Protein AF-A0A0B5I3Q2-F1 (afdb_monomer_lite)

Secondary structure (DSSP, 8-state):
---TT----S-----PPPEEEE-BTT-HHHHHHHHHHHHHTTTSTTS-TT--TT--SSB-B---HHHHHHHHHHHHHHHTS-EEEPPHHHHHHHHHTT-S--TTT-----EEEE-SSPPSSHHHHHHHHHHHHHH-TT--TTS-EEEEE-EEEEE-TTSGGGEEEEE-TTS-EEEEE-GGGGG-SEEE-TT-TTHHHHSS-SS--TT-SEEEEE-SSSSEEEES--TT----S--SS---TT-B-EEEES-TT--HHHH---HHHHHHHHHHHHHHHHHHHHHHHHHHHT-

pLDDT: mean 70.25, std 19.08, range [26.72, 95.06]

Sequence (291 aa):
MKAKYNDILETELIEKNPTIFLARYDYNLTRDALKLLRERYQGTAVIIPELDFKAKQGDIKGCNFFYKTALSNIIRELSNEDIIPMTQFISELFLSKGKLEDVNNTYEDSGFTNYPQRAINPKSWQHLRDQVKSYFLNIDLEVPFVVEGLMDVVKDDDYEYGLRLDFNKDGLTIVTQVPVLSKGDGKFSSKDPGLLKTGFPYELDKEGDRNLYTTRSGLRGLVRDRSSLSTGSGILPDSCGAGRMHFAKNFSGLNLEEIAKNDSLIASIRKNALERAAQSYETRKKLIETA

Foldseek 3Di:
DDDPPPDDDPDDPPQDPKDKDFQWLQDPLSLVLLVVCCVVQPQFLLDPPLDDNVDNTDGQFDAQPLVLQSSQVSSCVVVVFDKKFAALLNVLVCVVVVNDPDLLQAKHQRWKKFALAAFPFNVQNVQVVVQCVVQPVPDDSNAIKTKGMHWDWDQQPVGDRRIHTHRDLLLGIAMGGQRQCQVAKAADASPAPVCLVPSDHNHGDNPHPWIWHFAPGGITTTIGHDSDDDPHDRRRSPGDRSHITMMMTSPVSPPVVVSDPPPDRVVSSVVSSVVSVVVVVVVVVVVVVVD

Structure (mmCIF, N/CA/C/O backbone):
data_AF-A0A0B5I3Q2-F1
#
_entry.id   AF-A0A0B5I3Q2-F1
#
loop_
_atom_site.group_PDB
_atom_site.id
_atom_site.type_symbol
_atom_site.label_atom_id
_atom_site.label_alt_id
_atom_site.label_comp_id
_atom_site.label_asym_id
_atom_site.label_entity_id
_atom_site.label_seq_id
_atom_site.pdbx_PDB_ins_code
_atom_site.Cartn_x
_atom_site.Cartn_y
_atom_site.Cartn_z
_atom_site.occupancy
_atom_site.B_iso_or_equiv
_atom_site.auth_seq_id
_atom_site.auth_comp_id
_atom_site.auth_asym_id
_atom_site.auth_atom_id
_atom_site.pdbx_PDB_model_num
ATOM 1 N N . MET A 1 1 ? -38.836 17.307 12.221 1.00 33.28 1 MET A N 1
ATOM 2 C CA . MET A 1 1 ? -37.417 17.705 12.356 1.00 33.28 1 MET A CA 1
ATOM 3 C C . MET A 1 1 ? -36.730 17.403 11.035 1.00 33.28 1 MET A C 1
ATOM 5 O O . MET A 1 1 ? -36.578 16.239 10.704 1.00 33.28 1 MET A O 1
ATOM 9 N N . LYS A 1 2 ? -36.458 18.436 10.229 1.00 27.30 2 LYS A N 1
ATOM 10 C CA . LYS A 1 2 ? -35.807 18.322 8.915 1.00 27.30 2 LYS A CA 1
ATOM 11 C C . LYS A 1 2 ? -34.286 18.349 9.103 1.00 27.30 2 LYS A C 1
ATOM 13 O O . LYS A 1 2 ? -33.794 19.164 9.882 1.00 27.30 2 LYS A O 1
ATOM 18 N N . ALA A 1 3 ? -33.577 17.458 8.412 1.00 29.56 3 ALA A N 1
ATOM 19 C CA . ALA A 1 3 ? -32.119 17.428 8.359 1.00 29.56 3 ALA A CA 1
ATOM 20 C C . ALA A 1 3 ? -31.580 18.757 7.800 1.00 29.56 3 ALA A C 1
ATOM 22 O O . ALA A 1 3 ? -32.112 19.290 6.830 1.00 29.56 3 ALA A O 1
ATOM 23 N N . LYS A 1 4 ? -30.554 19.307 8.454 1.00 31.83 4 LYS A N 1
ATOM 24 C CA . LYS A 1 4 ? -30.090 20.695 8.295 1.00 31.83 4 LYS A CA 1
ATOM 25 C C . LYS A 1 4 ? -28.974 20.876 7.249 1.00 31.83 4 LYS A C 1
ATOM 27 O O . LYS A 1 4 ? -28.288 21.888 7.287 1.00 31.83 4 LYS A O 1
ATOM 32 N N . TYR A 1 5 ? -28.788 19.912 6.345 1.00 29.02 5 TYR A N 1
ATOM 33 C CA . TYR A 1 5 ? -27.703 19.919 5.348 1.00 29.02 5 TYR A CA 1
ATOM 34 C C . TYR A 1 5 ? -28.137 19.387 3.973 1.00 29.02 5 TYR A C 1
ATOM 36 O O . TYR A 1 5 ? -27.329 18.825 3.244 1.00 29.02 5 TYR A O 1
ATOM 44 N N . ASN A 1 6 ? -29.409 19.559 3.613 1.00 35.12 6 ASN A N 1
ATOM 45 C CA . ASN A 1 6 ? -29.850 19.386 2.231 1.00 35.12 6 ASN A CA 1
ATOM 46 C C . ASN A 1 6 ? -29.941 20.768 1.607 1.00 35.12 6 ASN A C 1
ATOM 48 O O . ASN A 1 6 ? -30.966 21.411 1.772 1.00 35.12 6 ASN A O 1
ATOM 52 N N . ASP A 1 7 ? -28.843 21.209 1.002 1.00 29.03 7 ASP A N 1
ATOM 53 C CA . ASP A 1 7 ? -28.806 22.183 -0.092 1.00 29.03 7 ASP A CA 1
ATOM 54 C C . ASP A 1 7 ? -27.364 22.233 -0.606 1.00 29.03 7 ASP A C 1
ATOM 56 O O . ASP A 1 7 ? -26.603 23.157 -0.326 1.00 29.03 7 ASP A O 1
ATOM 60 N N . ILE A 1 8 ? -26.958 21.192 -1.330 1.00 27.03 8 ILE A N 1
ATOM 61 C CA . ILE A 1 8 ? -25.880 21.326 -2.303 1.00 27.03 8 ILE A CA 1
ATOM 62 C C . ILE A 1 8 ? -26.450 20.770 -3.603 1.00 27.03 8 ILE A C 1
ATOM 64 O O . ILE A 1 8 ? -26.627 19.563 -3.764 1.00 27.03 8 ILE A O 1
ATOM 68 N N . LEU A 1 9 ? -26.834 21.720 -4.462 1.00 26.72 9 LEU A N 1
ATOM 69 C CA . LEU A 1 9 ? -26.952 21.587 -5.913 1.00 26.72 9 LEU A CA 1
ATOM 70 C C . LEU A 1 9 ? -25.882 20.641 -6.453 1.00 26.72 9 LEU A C 1
ATOM 72 O O . LEU A 1 9 ? -24.816 20.563 -5.863 1.00 26.72 9 LEU A O 1
ATOM 76 N N . GLU A 1 10 ? -26.146 19.989 -7.582 1.00 30.95 10 GLU A N 1
ATOM 77 C CA . GLU A 1 10 ? -25.153 19.311 -8.423 1.00 30.95 10 GLU A CA 1
ATOM 78 C C . GLU A 1 10 ? -23.889 20.176 -8.595 1.00 30.95 10 GLU A C 1
ATOM 80 O O . GLU A 1 10 ? -23.744 20.945 -9.540 1.00 30.95 10 GLU A O 1
ATOM 85 N N . THR A 1 11 ? -22.980 20.114 -7.629 1.00 27.53 11 THR A N 1
ATOM 86 C CA . THR A 1 11 ? -21.707 20.806 -7.672 1.00 27.53 11 THR A CA 1
ATOM 87 C C . THR A 1 11 ? -20.804 19.891 -8.451 1.00 27.53 11 THR A C 1
ATOM 89 O O . THR A 1 11 ? -20.513 18.782 -7.995 1.00 27.53 11 THR A O 1
ATOM 92 N N . GLU A 1 12 ? -20.435 20.363 -9.641 1.00 27.88 12 GLU A N 1
ATOM 93 C CA . GLU A 1 12 ? -19.141 20.152 -10.282 1.00 27.88 12 GLU A CA 1
ATOM 94 C C . GLU A 1 12 ? -18.208 19.329 -9.392 1.00 27.88 12 GLU A C 1
ATOM 96 O O . GLU A 1 12 ? -17.902 19.734 -8.267 1.00 27.88 12 GLU A O 1
ATOM 101 N N . LEU A 1 13 ? -17.778 18.163 -9.883 1.00 31.48 13 LEU A N 1
ATOM 102 C CA . LEU A 1 13 ? -16.667 17.414 -9.308 1.00 31.48 13 LEU A CA 1
ATOM 103 C C . LEU A 1 13 ? -15.485 18.379 -9.158 1.00 31.48 13 LEU A C 1
ATOM 105 O O . LEU A 1 13 ? -14.719 18.583 -10.092 1.00 31.48 13 LEU A O 1
ATOM 109 N N . ILE A 1 14 ? -15.359 19.013 -7.990 1.00 32.47 14 ILE A N 1
ATOM 110 C CA . ILE A 1 14 ? -14.177 19.780 -7.632 1.00 32.47 14 ILE A CA 1
ATOM 111 C C . ILE A 1 14 ? -13.074 18.733 -7.569 1.00 32.47 14 ILE A C 1
ATOM 113 O O . ILE A 1 14 ? -13.004 17.960 -6.609 1.00 32.47 14 ILE A O 1
ATOM 117 N N . GLU A 1 15 ? -12.248 18.672 -8.613 1.00 40.88 15 GLU A N 1
ATOM 118 C CA . GLU A 1 15 ? -11.026 17.882 -8.629 1.00 40.88 15 GLU A CA 1
ATOM 119 C C . GLU A 1 15 ? -10.161 18.340 -7.453 1.00 40.88 15 GLU A C 1
ATOM 121 O O . GLU A 1 15 ? -9.494 19.377 -7.472 1.00 40.88 15 GLU A O 1
ATOM 126 N N . LYS A 1 16 ? -10.215 17.586 -6.355 1.00 51.53 16 LYS A N 1
ATOM 127 C CA . LYS A 1 16 ? -9.322 17.814 -5.230 1.00 51.53 16 LYS A CA 1
ATOM 128 C C . LYS A 1 16 ? -7.954 17.289 -5.636 1.00 51.53 16 LYS A C 1
ATOM 130 O O . LYS A 1 16 ? -7.796 16.094 -5.868 1.00 51.53 16 LYS A O 1
ATOM 135 N N . ASN A 1 17 ? -6.964 18.178 -5.677 1.00 61.69 17 ASN A N 1
ATOM 136 C CA . ASN A 1 17 ? -5.574 17.790 -5.894 1.00 61.69 17 ASN A CA 1
ATOM 137 C C . ASN A 1 17 ? -5.178 16.661 -4.923 1.00 61.69 17 ASN A C 1
ATOM 139 O O . ASN A 1 17 ? -5.482 16.772 -3.726 1.00 61.69 17 ASN A O 1
ATOM 143 N N . PRO A 1 18 ? -4.472 15.615 -5.393 1.00 69.50 18 PRO A N 1
ATOM 144 C CA . PRO A 1 18 ? -3.925 14.607 -4.505 1.00 69.50 18 PRO A CA 1
ATOM 145 C C . PRO A 1 18 ? -3.049 15.265 -3.447 1.00 69.50 18 PRO A C 1
ATOM 147 O O . PRO A 1 18 ? -2.193 16.106 -3.748 1.00 69.50 18 PRO A O 1
ATOM 150 N N . THR A 1 19 ? -3.251 14.858 -2.203 1.00 78.06 19 THR A N 1
ATOM 151 C CA . THR A 1 19 ? -2.443 15.300 -1.066 1.00 78.06 19 THR A CA 1
ATOM 152 C C . THR A 1 19 ? -1.943 14.095 -0.305 1.00 78.06 19 THR A C 1
ATOM 154 O O . THR A 1 19 ? -2.598 13.055 -0.292 1.00 78.06 19 THR A O 1
ATOM 157 N N . ILE A 1 20 ? -0.820 14.260 0.377 1.00 80.81 20 ILE A N 1
ATOM 158 C CA . ILE A 1 20 ? -0.317 13.270 1.318 1.00 80.81 20 ILE A CA 1
ATOM 159 C C . ILE A 1 20 ? -0.453 13.826 2.725 1.00 80.81 20 ILE A C 1
ATOM 161 O O . ILE A 1 20 ? -0.362 15.039 2.930 1.00 80.81 20 ILE A O 1
ATOM 165 N N . PHE A 1 21 ? -0.663 12.950 3.693 1.00 85.12 21 PHE A N 1
ATOM 166 C CA . PHE A 1 21 ? -0.555 13.319 5.094 1.00 85.12 21 PHE A CA 1
ATOM 167 C C . PHE A 1 21 ? 0.146 12.214 5.874 1.00 85.12 21 PHE A C 1
ATOM 169 O O . PHE A 1 21 ? -0.018 11.027 5.588 1.00 85.12 21 PHE A O 1
ATOM 176 N N . LEU A 1 22 ? 0.933 12.632 6.860 1.00 86.31 22 LEU A N 1
ATOM 177 C CA . LEU A 1 22 ? 1.576 11.757 7.828 1.00 86.31 22 LEU A CA 1
ATOM 178 C C . LEU A 1 22 ? 0.610 11.489 8.985 1.00 86.31 22 LEU A C 1
ATOM 180 O O . LEU A 1 22 ? 0.035 12.420 9.554 1.00 86.31 22 LEU A O 1
ATOM 184 N N . ALA A 1 23 ? 0.436 10.223 9.352 1.00 88.56 23 ALA A N 1
ATOM 185 C CA . ALA A 1 23 ? -0.308 9.851 10.546 1.00 88.56 23 ALA A CA 1
ATOM 186 C C . ALA A 1 23 ? 0.450 10.316 11.797 1.00 88.56 23 ALA A C 1
ATOM 188 O O . ALA A 1 23 ? 1.621 9.984 11.989 1.00 88.56 23 ALA A O 1
ATOM 189 N N . ARG A 1 24 ? -0.232 11.056 12.674 1.00 90.62 24 ARG A N 1
ATOM 190 C CA . ARG A 1 24 ? 0.341 11.611 13.907 1.00 90.62 24 ARG A CA 1
ATOM 191 C C . ARG A 1 24 ? -0.590 11.435 15.103 1.00 90.62 24 ARG A C 1
ATOM 193 O O . ARG A 1 24 ? -1.808 11.541 14.952 1.00 90.62 24 ARG A O 1
ATOM 200 N N . TYR A 1 25 ? -0.024 11.226 16.293 1.00 88.50 25 TYR A N 1
ATOM 201 C CA . TYR A 1 25 ? -0.756 11.129 17.564 1.00 88.50 25 TYR A CA 1
ATOM 202 C C . TYR A 1 25 ? -1.493 12.425 17.916 1.00 88.50 25 TYR A C 1
ATOM 204 O O . TYR A 1 25 ? -2.476 12.388 18.653 1.00 88.50 25 TYR A O 1
ATOM 212 N N . ASP A 1 26 ? -1.050 13.567 17.387 1.00 89.50 26 ASP A N 1
ATOM 213 C CA . ASP A 1 26 ? -1.715 14.855 17.591 1.00 89.50 26 ASP A CA 1
ATOM 214 C C . ASP A 1 26 ? -2.986 15.052 16.738 1.00 89.50 26 ASP A C 1
ATOM 216 O O . ASP A 1 26 ? -3.730 16.006 16.963 1.00 89.50 26 ASP A O 1
ATOM 220 N N . TYR A 1 27 ? -3.312 14.133 15.820 1.00 92.12 27 TYR A N 1
ATOM 221 C CA . TYR A 1 27 ? -4.529 14.211 15.005 1.00 92.12 27 TYR A CA 1
ATOM 222 C C . TYR A 1 27 ? -5.659 13.345 15.575 1.00 92.12 27 TYR A C 1
ATOM 224 O O . TYR A 1 27 ? -5.501 12.138 15.767 1.00 92.12 27 TYR A O 1
ATOM 232 N N . ASN A 1 28 ? -6.835 13.949 15.797 1.00 91.00 28 ASN A N 1
ATOM 233 C CA . ASN A 1 28 ? -8.021 13.252 16.324 1.00 91.00 28 ASN A CA 1
ATOM 234 C C . ASN A 1 28 ? -8.400 12.034 15.478 1.00 91.00 28 ASN A C 1
ATOM 236 O O . ASN A 1 28 ? -8.520 10.941 16.021 1.00 91.00 28 ASN A O 1
ATOM 240 N N . LEU A 1 29 ? -8.484 12.218 14.156 1.00 91.31 29 LEU A N 1
ATOM 241 C CA . LEU A 1 29 ? -8.799 11.154 13.204 1.00 91.31 29 LEU A CA 1
ATOM 242 C C . LEU A 1 29 ? -7.840 9.963 13.342 1.00 91.31 29 LEU A C 1
ATOM 244 O O . LEU A 1 29 ? -8.286 8.826 13.447 1.00 91.31 29 LEU A O 1
ATOM 248 N N . THR A 1 30 ? -6.531 10.222 13.419 1.00 91.94 30 THR A N 1
ATOM 249 C CA . THR A 1 30 ? -5.524 9.171 13.612 1.00 91.94 30 THR A CA 1
ATOM 250 C C . THR A 1 30 ? -5.720 8.447 14.940 1.00 91.94 30 THR A C 1
ATOM 252 O O . THR A 1 30 ? -5.695 7.223 14.976 1.00 91.94 30 THR A O 1
ATOM 255 N N . ARG A 1 31 ? -5.945 9.170 16.045 1.00 90.81 31 ARG A N 1
ATOM 256 C CA . ARG A 1 31 ? -6.145 8.541 17.363 1.00 90.81 31 ARG A CA 1
ATOM 257 C C . ARG A 1 31 ? -7.387 7.665 17.408 1.00 90.81 31 ARG A C 1
ATOM 259 O O . ARG A 1 31 ? -7.336 6.578 17.979 1.00 90.81 31 ARG A O 1
ATOM 266 N N . ASP A 1 32 ? -8.488 8.133 16.838 1.00 93.56 32 ASP A N 1
ATOM 267 C CA . ASP A 1 32 ? -9.730 7.367 16.804 1.00 93.56 32 ASP A CA 1
ATOM 268 C C . ASP A 1 32 ? -9.590 6.145 15.891 1.00 93.56 32 ASP A C 1
ATOM 270 O O . ASP A 1 32 ? -10.016 5.051 16.263 1.00 93.56 32 ASP A O 1
ATOM 274 N N . ALA A 1 33 ? -8.858 6.280 14.781 1.00 94.00 33 ALA A N 1
ATOM 275 C CA . ALA A 1 33 ? -8.517 5.148 13.933 1.00 94.00 33 ALA A CA 1
ATOM 276 C C . ALA A 1 33 ? -7.646 4.104 14.655 1.00 94.00 33 ALA A C 1
ATOM 278 O O . ALA A 1 33 ? -7.900 2.908 14.539 1.00 94.00 33 ALA A O 1
ATOM 279 N N . LEU A 1 34 ? -6.666 4.530 15.462 1.00 92.56 34 LEU A N 1
ATOM 280 C CA . LEU A 1 34 ? -5.829 3.623 16.259 1.00 92.56 34 LEU A CA 1
ATOM 281 C C . LEU A 1 34 ? -6.619 2.871 17.337 1.00 92.56 34 LEU A C 1
ATOM 283 O O . LEU A 1 34 ? -6.330 1.701 17.595 1.00 92.56 34 LEU A O 1
ATOM 287 N N . LYS A 1 35 ? -7.616 3.511 17.962 1.00 92.19 35 LYS A N 1
ATOM 288 C CA . LYS A 1 35 ? -8.513 2.837 18.917 1.00 92.19 35 LYS A CA 1
ATOM 289 C C . LYS A 1 35 ? -9.310 1.737 18.221 1.00 92.19 35 LYS A C 1
ATOM 291 O O . LYS A 1 35 ? -9.240 0.588 18.648 1.00 92.19 35 LYS A O 1
ATOM 296 N N . LEU A 1 36 ? -9.975 2.069 17.111 1.00 95.06 36 LEU A N 1
ATOM 297 C CA . LEU A 1 36 ? -10.740 1.097 16.326 1.00 95.06 36 LEU A CA 1
ATOM 298 C C . LEU A 1 36 ? -9.859 -0.028 15.793 1.00 95.06 36 LEU A C 1
ATOM 300 O O . LEU A 1 36 ? -10.274 -1.183 15.782 1.00 95.06 36 LEU A O 1
ATOM 304 N N . LEU A 1 37 ? -8.634 0.281 15.377 1.00 93.44 37 LEU A N 1
ATOM 305 C CA . LEU A 1 37 ? -7.691 -0.734 14.938 1.00 93.44 37 LEU A CA 1
ATOM 306 C C . LEU A 1 37 ? -7.380 -1.710 16.077 1.00 93.44 37 LEU A C 1
ATOM 308 O O . LEU A 1 37 ? -7.472 -2.922 15.886 1.00 93.44 37 LEU A O 1
ATOM 312 N N . ARG A 1 38 ? -7.051 -1.191 17.266 1.00 91.56 38 ARG A N 1
ATOM 313 C CA . ARG A 1 38 ? -6.783 -2.011 18.451 1.00 91.56 38 ARG A CA 1
ATOM 314 C C . ARG A 1 38 ? -7.974 -2.890 18.815 1.00 91.56 38 ARG A C 1
ATOM 316 O O . ARG A 1 38 ? -7.766 -4.050 19.150 1.00 91.56 38 ARG A O 1
ATOM 323 N N . GLU A 1 39 ? -9.188 -2.360 18.741 1.00 92.88 39 GLU A N 1
ATOM 324 C CA . GLU A 1 39 ? -10.423 -3.105 19.005 1.00 92.88 39 GLU A CA 1
ATOM 325 C C . GLU A 1 39 ? -10.655 -4.206 17.958 1.00 92.88 39 GLU A C 1
ATOM 327 O O . GLU A 1 39 ? -10.827 -5.374 18.304 1.00 92.88 39 GLU A O 1
ATOM 332 N N . ARG A 1 40 ? -10.595 -3.863 16.665 1.00 93.62 40 ARG A N 1
ATOM 333 C CA . ARG A 1 40 ? -10.880 -4.791 15.558 1.00 93.62 40 ARG A CA 1
ATOM 334 C C . ARG A 1 40 ? -9.840 -5.894 15.430 1.00 93.62 40 ARG A C 1
ATOM 336 O O . ARG A 1 40 ? -10.205 -7.031 15.140 1.00 93.62 40 ARG A O 1
ATOM 343 N N . TYR A 1 41 ? -8.569 -5.587 15.675 1.00 90.88 41 TYR A N 1
ATOM 344 C CA . TYR A 1 41 ? -7.432 -6.484 15.438 1.00 90.88 41 TYR A CA 1
ATOM 345 C C . TYR A 1 41 ? -6.726 -6.935 16.718 1.00 90.88 41 TYR A C 1
ATOM 347 O O . TYR A 1 41 ? -5.604 -7.445 16.661 1.00 90.88 41 TYR A O 1
ATOM 355 N N . GLN A 1 42 ? -7.391 -6.810 17.871 1.00 88.31 42 GLN A N 1
ATOM 356 C CA . GLN A 1 42 ? -6.891 -7.344 19.135 1.00 88.31 42 GLN A CA 1
ATOM 357 C C . GLN A 1 42 ? -6.467 -8.812 18.977 1.00 88.31 42 GLN A C 1
ATOM 359 O O . GLN A 1 42 ? -7.209 -9.613 18.403 1.00 88.31 42 GLN A O 1
ATOM 364 N N . GLY A 1 43 ? -5.276 -9.141 19.490 1.00 82.75 43 GLY A N 1
ATOM 365 C CA . GLY A 1 43 ? -4.714 -10.496 19.471 1.00 82.75 43 GLY A CA 1
ATOM 366 C C . GLY A 1 43 ? -3.980 -10.891 18.185 1.00 82.75 43 GLY A C 1
ATOM 367 O O . GLY A 1 43 ? -3.471 -12.002 18.121 1.00 82.75 43 GLY A O 1
ATOM 368 N N . THR A 1 44 ? -3.894 -10.006 17.187 1.00 85.38 44 THR A N 1
ATOM 369 C CA . THR A 1 44 ? -3.183 -10.264 15.919 1.00 85.38 44 THR A CA 1
ATOM 370 C C . THR A 1 44 ? -1.894 -9.445 15.818 1.00 85.38 44 THR A C 1
ATOM 372 O O . THR A 1 44 ? -1.735 -8.440 16.515 1.00 85.38 44 THR A O 1
ATOM 375 N N . ALA A 1 45 ? -0.998 -9.819 14.900 1.00 77.62 45 ALA A N 1
ATOM 376 C CA . ALA A 1 45 ? 0.253 -9.090 14.656 1.00 77.62 45 ALA A CA 1
ATOM 377 C C . ALA A 1 45 ? 0.075 -7.746 13.911 1.00 77.62 45 ALA A C 1
ATOM 379 O O . ALA A 1 45 ? 1.051 -7.035 13.686 1.00 77.62 45 ALA A O 1
ATOM 380 N N . VAL A 1 46 ? -1.158 -7.359 13.545 1.00 80.56 46 VAL A N 1
ATOM 381 C CA . VAL A 1 46 ? -1.454 -6.015 13.003 1.00 80.56 46 VAL A CA 1
ATOM 382 C C . VAL A 1 46 ? -1.151 -4.922 14.026 1.00 80.56 46 VAL A C 1
ATOM 384 O O . VAL A 1 46 ? -0.802 -3.809 13.638 1.00 80.56 46 VAL A O 1
ATOM 387 N N . ILE A 1 47 ? -1.271 -5.214 15.325 1.00 79.94 47 ILE A N 1
ATOM 388 C CA . ILE A 1 47 ? -0.948 -4.246 16.374 1.00 79.94 47 ILE A CA 1
ATOM 389 C C . ILE A 1 47 ? 0.552 -4.280 16.643 1.00 79.94 47 ILE A C 1
ATOM 391 O O . ILE A 1 47 ? 1.069 -5.223 17.238 1.00 79.94 47 ILE A O 1
ATOM 395 N N . ILE A 1 48 ? 1.234 -3.219 16.220 1.00 75.19 48 ILE A N 1
ATOM 396 C CA . ILE A 1 48 ? 2.679 -3.072 16.383 1.00 75.19 48 ILE A CA 1
ATOM 397 C C . ILE A 1 48 ? 3.012 -2.815 17.869 1.00 75.19 48 ILE A C 1
ATOM 399 O O . ILE A 1 48 ? 2.456 -1.873 18.448 1.00 75.19 48 ILE A O 1
ATOM 403 N N . PRO A 1 49 ? 3.902 -3.611 18.501 1.00 72.44 49 PRO A N 1
ATOM 404 C CA . PRO A 1 49 ? 4.281 -3.451 19.912 1.00 72.44 49 PRO A CA 1
ATOM 405 C C . PRO A 1 49 ? 4.832 -2.064 20.272 1.00 72.44 49 PRO A C 1
ATOM 407 O O . PRO A 1 49 ? 4.676 -1.605 21.401 1.00 72.44 49 PRO A O 1
ATOM 410 N N . GLU A 1 50 ? 5.460 -1.388 19.314 1.00 71.94 50 GLU A N 1
ATOM 411 C CA . GLU A 1 50 ? 6.074 -0.068 19.453 1.00 71.94 50 GLU A CA 1
ATOM 412 C C . GLU A 1 50 ? 5.062 1.095 19.462 1.00 71.94 50 GLU A C 1
ATOM 414 O O . GLU A 1 50 ? 5.463 2.252 19.623 1.00 71.94 50 GLU A O 1
ATOM 419 N N . LEU A 1 51 ? 3.758 0.832 19.296 1.00 78.81 51 LEU A N 1
ATOM 420 C CA . LEU A 1 51 ? 2.730 1.872 19.378 1.00 78.81 51 LEU A CA 1
ATOM 421 C C . LEU A 1 51 ? 2.527 2.348 20.816 1.00 78.81 51 LEU A C 1
ATOM 423 O O . LEU A 1 51 ? 2.047 1.620 21.688 1.00 78.81 51 LEU A O 1
ATOM 427 N N . ASP A 1 52 ? 2.792 3.631 21.042 1.00 83.69 52 ASP A N 1
ATOM 428 C CA . ASP A 1 52 ? 2.456 4.302 22.287 1.00 83.69 52 ASP A CA 1
ATOM 429 C C . ASP A 1 52 ? 1.023 4.846 22.229 1.00 83.69 52 ASP A C 1
ATOM 431 O O . ASP A 1 52 ? 0.775 6.009 21.921 1.00 83.69 52 ASP A O 1
ATOM 435 N N . PHE A 1 53 ? 0.051 4.010 22.594 1.00 82.69 53 PHE A N 1
ATOM 436 C CA . PHE A 1 53 ? -1.354 4.424 22.706 1.00 82.69 53 PHE A CA 1
ATOM 437 C C . PHE A 1 53 ? -1.607 5.526 23.755 1.00 82.69 53 PHE A C 1
ATOM 439 O O . PHE A 1 53 ? -2.726 6.038 23.837 1.00 82.69 53 PHE A O 1
ATOM 446 N N . LYS A 1 54 ? -0.613 5.879 24.582 1.00 85.25 54 LYS A N 1
ATOM 447 C CA . LYS A 1 54 ? -0.690 6.994 25.536 1.00 85.25 54 LYS A CA 1
ATOM 448 C C . LYS A 1 54 ? -0.062 8.276 24.983 1.00 85.25 54 LYS A C 1
ATOM 450 O O . LYS A 1 54 ? -0.293 9.341 25.568 1.00 85.25 54 LYS A O 1
ATOM 455 N N . ALA A 1 55 ? 0.686 8.205 23.881 1.00 87.12 55 ALA A N 1
A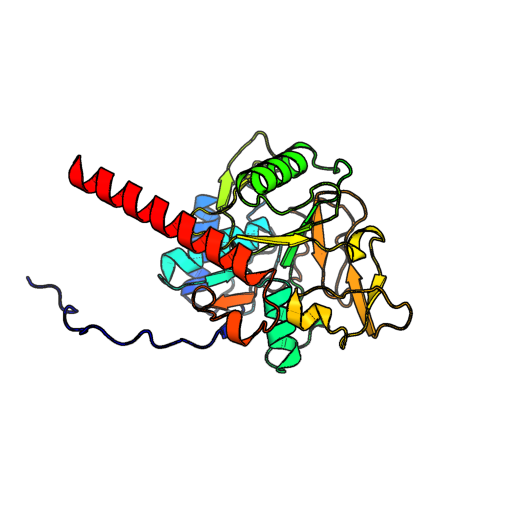TOM 456 C CA . ALA A 1 55 ? 1.264 9.374 23.241 1.00 87.12 55 ALA A CA 1
ATOM 457 C C . ALA A 1 55 ? 0.161 10.336 22.782 1.00 87.12 55 ALA A C 1
ATOM 459 O O . ALA A 1 55 ? -0.869 9.950 22.225 1.00 87.12 55 ALA A O 1
ATOM 460 N N . LYS A 1 56 ? 0.382 11.629 23.034 1.00 86.69 56 LYS A N 1
ATOM 461 C CA . LYS A 1 56 ? -0.535 12.709 22.635 1.00 86.69 56 LYS A CA 1
ATOM 462 C C . LYS A 1 56 ? -0.038 13.509 21.431 1.00 86.69 56 LYS A C 1
ATOM 464 O O . LYS A 1 56 ? -0.792 14.325 20.917 1.00 86.69 56 LYS A O 1
ATOM 469 N N . GLN A 1 57 ? 1.216 13.311 21.030 1.00 90.31 57 GLN A N 1
ATOM 470 C CA . GLN A 1 57 ? 1.886 14.063 19.970 1.00 90.31 57 GLN A CA 1
ATOM 471 C C . GLN A 1 57 ? 2.966 13.217 19.293 1.00 90.31 57 GLN A C 1
ATOM 473 O O . GLN A 1 57 ? 3.490 12.287 19.909 1.00 90.31 57 GLN A O 1
ATOM 478 N N . GLY A 1 58 ? 3.320 13.590 18.063 1.00 86.50 58 GLY A N 1
ATOM 479 C CA . GLY A 1 58 ? 4.399 12.973 17.292 1.00 86.50 58 GLY A CA 1
ATOM 480 C C . GLY A 1 58 ? 3.901 11.970 16.257 1.00 86.50 58 GLY A C 1
ATOM 481 O O . GLY A 1 58 ? 2.722 11.622 16.220 1.00 86.50 58 GLY A O 1
ATOM 482 N N . ASP A 1 59 ? 4.808 11.518 15.400 1.00 85.75 59 ASP A N 1
ATOM 483 C CA . ASP A 1 59 ? 4.464 10.647 14.279 1.00 85.75 59 ASP A CA 1
ATOM 484 C C . ASP A 1 59 ? 4.082 9.247 14.746 1.00 85.75 59 ASP A C 1
ATOM 486 O O . ASP A 1 59 ? 4.718 8.677 15.641 1.00 85.75 59 ASP A O 1
ATOM 490 N N . ILE A 1 60 ? 3.092 8.654 14.079 1.00 84.50 60 ILE A N 1
ATOM 491 C CA . ILE A 1 60 ? 2.873 7.222 14.225 1.00 84.50 60 ILE A CA 1
ATOM 492 C C . ILE A 1 60 ? 3.948 6.496 13.430 1.00 84.50 60 ILE A C 1
ATOM 494 O O . ILE A 1 60 ? 4.174 6.769 12.245 1.00 84.50 60 ILE A O 1
ATOM 498 N N . LYS A 1 61 ? 4.598 5.555 14.110 1.00 78.94 61 LYS A N 1
ATOM 499 C CA . LYS A 1 61 ? 5.633 4.720 13.526 1.00 78.94 61 LYS A CA 1
ATOM 500 C C . LYS A 1 61 ? 5.166 3.282 13.349 1.00 78.94 61 LYS A C 1
ATOM 502 O O . LYS A 1 61 ? 4.125 2.891 13.875 1.00 78.94 61 LYS A O 1
ATOM 507 N N . GLY A 1 62 ? 5.984 2.515 12.638 1.00 70.56 62 GLY A N 1
ATOM 508 C CA . GLY A 1 62 ? 5.694 1.138 12.282 1.00 70.56 62 GLY A CA 1
ATOM 509 C C . GLY A 1 62 ? 4.907 1.114 10.982 1.00 70.56 62 GLY A C 1
ATOM 510 O O . GLY A 1 62 ? 3.780 1.591 10.919 1.00 70.56 62 GLY A O 1
ATOM 511 N N . CYS A 1 63 ? 5.537 0.625 9.918 1.00 67.12 63 CYS A N 1
ATOM 512 C CA . CYS A 1 63 ? 4.961 0.653 8.576 1.00 67.12 63 CYS A CA 1
ATOM 513 C C . CYS A 1 63 ? 4.785 -0.758 8.017 1.00 67.12 63 CYS A C 1
ATOM 515 O O . CYS A 1 63 ? 4.891 -0.933 6.813 1.00 67.12 63 CYS A O 1
ATOM 517 N N . ASN A 1 64 ? 4.500 -1.759 8.867 1.00 75.62 64 ASN A N 1
ATOM 518 C CA . ASN A 1 64 ? 4.133 -3.071 8.341 1.00 75.62 64 ASN A CA 1
ATOM 519 C C . ASN A 1 64 ? 2.868 -2.947 7.487 1.00 75.62 64 ASN A C 1
ATOM 521 O O . ASN A 1 64 ? 1.956 -2.165 7.781 1.00 75.62 64 ASN A O 1
ATOM 525 N N . PHE A 1 65 ? 2.828 -3.704 6.401 1.00 78.50 65 PHE A N 1
ATOM 526 C CA . PHE A 1 65 ? 1.828 -3.477 5.373 1.00 78.50 65 PHE A CA 1
ATOM 527 C C . PHE A 1 65 ? 0.395 -3.791 5.841 1.00 78.50 65 PHE A C 1
ATOM 529 O O . PHE A 1 65 ? -0.538 -3.059 5.498 1.00 78.50 65 PHE A O 1
ATOM 536 N N . PHE A 1 66 ? 0.202 -4.841 6.650 1.00 83.88 66 PHE A N 1
ATOM 537 C CA . PHE A 1 66 ? -1.110 -5.167 7.222 1.00 83.88 66 PHE A CA 1
ATOM 538 C C . PHE A 1 66 ? -1.643 -4.009 8.069 1.00 83.88 66 PHE A C 1
ATOM 540 O O . PHE A 1 66 ? -2.785 -3.586 7.908 1.00 83.88 66 PHE A O 1
ATOM 547 N N . TYR A 1 67 ? -0.792 -3.456 8.928 1.00 85.12 67 TYR A N 1
ATOM 548 C CA . TYR A 1 67 ? -1.097 -2.311 9.770 1.00 85.12 67 TYR A CA 1
ATOM 549 C C . TYR A 1 67 ? -1.428 -1.066 8.948 1.00 85.12 67 TYR A C 1
ATOM 551 O O . TYR A 1 67 ? -2.484 -0.466 9.150 1.00 85.12 67 TYR A O 1
ATOM 559 N N . LYS A 1 68 ? -0.585 -0.722 7.966 1.00 85.19 68 LYS A N 1
ATOM 560 C CA . LYS A 1 68 ? -0.799 0.424 7.069 1.00 85.19 68 LYS A CA 1
ATOM 561 C C . LYS A 1 68 ? -2.140 0.318 6.340 1.00 85.19 68 LYS A C 1
ATOM 563 O O . LYS A 1 68 ? -2.896 1.284 6.273 1.00 85.19 68 LYS A O 1
ATOM 568 N N . THR A 1 69 ? -2.459 -0.870 5.839 1.00 88.12 69 THR A N 1
ATOM 569 C CA . THR A 1 69 ? -3.701 -1.143 5.109 1.00 88.12 69 THR A CA 1
ATOM 570 C C . THR A 1 69 ? -4.923 -1.071 6.020 1.00 88.12 69 THR A C 1
ATOM 572 O O . THR A 1 69 ? -5.873 -0.347 5.723 1.00 88.12 69 THR A O 1
ATOM 575 N N . ALA A 1 70 ? -4.890 -1.762 7.164 1.00 91.25 70 ALA A N 1
ATOM 576 C CA . ALA A 1 70 ? -5.982 -1.750 8.130 1.00 91.25 70 ALA A CA 1
ATOM 577 C C . ALA A 1 70 ? -6.250 -0.336 8.664 1.00 91.25 70 ALA A C 1
ATOM 579 O O . ALA A 1 70 ? -7.405 0.083 8.747 1.00 91.25 70 ALA A O 1
ATOM 580 N N . LEU A 1 71 ? -5.194 0.423 8.970 1.00 91.50 71 LEU A N 1
ATOM 581 C CA . LEU A 1 71 ? -5.332 1.798 9.428 1.00 91.50 71 LEU A CA 1
ATOM 582 C C . LEU A 1 71 ? -5.880 2.709 8.322 1.00 91.50 71 LEU A C 1
ATOM 584 O O . LEU A 1 71 ? -6.756 3.520 8.607 1.00 91.50 71 LEU A O 1
ATOM 588 N N . SER A 1 72 ? -5.444 2.545 7.067 1.00 90.81 72 SER A N 1
ATOM 589 C CA . SER A 1 72 ? -6.001 3.302 5.937 1.00 90.81 72 SER A CA 1
ATOM 590 C C . SER A 1 72 ? -7.498 3.057 5.759 1.00 90.81 72 SER A C 1
ATOM 592 O O . SER A 1 72 ? -8.239 4.016 5.563 1.00 90.81 72 SER A O 1
ATOM 594 N N . ASN A 1 73 ? -7.954 1.801 5.854 1.00 91.56 73 ASN A N 1
ATOM 595 C CA . ASN A 1 73 ? -9.379 1.462 5.771 1.00 91.56 73 ASN A CA 1
ATOM 596 C C . ASN A 1 73 ? -10.190 2.148 6.875 1.00 91.56 73 ASN A C 1
ATOM 598 O O . ASN A 1 73 ? -11.238 2.728 6.607 1.00 91.56 73 ASN A O 1
ATOM 602 N N . ILE A 1 74 ? -9.691 2.127 8.112 1.00 93.94 74 ILE A N 1
ATOM 603 C CA . ILE A 1 74 ? -10.378 2.749 9.250 1.00 93.94 74 ILE A CA 1
ATOM 604 C C . ILE A 1 74 ? -10.386 4.275 9.125 1.00 93.94 74 ILE A C 1
ATOM 606 O O . ILE A 1 74 ? -11.403 4.908 9.394 1.00 93.94 74 ILE A O 1
ATOM 610 N N . ILE A 1 75 ? -9.274 4.885 8.709 1.00 92.38 75 ILE A N 1
ATOM 611 C CA . ILE A 1 75 ? -9.212 6.333 8.484 1.00 92.38 75 ILE A CA 1
ATOM 612 C C . ILE A 1 75 ? -10.206 6.737 7.388 1.00 92.38 75 ILE A C 1
ATOM 614 O O . ILE A 1 75 ? -10.959 7.685 7.593 1.00 92.38 75 ILE A O 1
ATOM 618 N N . ARG A 1 76 ? -10.237 6.000 6.268 1.00 90.00 76 ARG A N 1
ATOM 619 C CA . ARG A 1 76 ? -11.194 6.181 5.164 1.00 90.00 76 ARG A CA 1
ATOM 620 C C . ARG A 1 76 ? -12.641 6.099 5.655 1.00 90.00 76 ARG A C 1
ATOM 622 O O . ARG A 1 76 ? -13.450 6.952 5.305 1.00 90.00 76 ARG A O 1
ATOM 629 N N . GLU A 1 77 ? -12.957 5.103 6.481 1.00 90.81 77 GLU A N 1
ATOM 630 C CA . GLU A 1 77 ? -14.284 4.921 7.083 1.00 90.81 77 GLU A CA 1
ATOM 631 C C . GLU A 1 77 ? -14.674 6.105 7.978 1.00 90.81 77 GLU A C 1
ATOM 633 O O . GLU A 1 77 ? -15.766 6.650 7.841 1.00 90.81 77 GLU A O 1
ATOM 638 N N . LEU A 1 78 ? -13.777 6.528 8.872 1.00 91.00 78 LEU A N 1
ATOM 639 C CA . LEU A 1 78 ? -14.046 7.596 9.835 1.00 91.00 78 LEU A CA 1
ATOM 640 C C . LEU A 1 78 ? -14.161 8.979 9.188 1.00 91.00 78 LEU A C 1
ATOM 642 O O . LEU A 1 78 ? -14.942 9.807 9.654 1.00 91.00 78 LEU A O 1
ATOM 646 N N . SER A 1 79 ? -13.361 9.259 8.157 1.00 87.25 79 SER A N 1
ATOM 647 C CA . SER A 1 79 ? -13.378 10.558 7.481 1.00 87.25 79 SER A CA 1
ATOM 648 C C . SER A 1 79 ? -14.402 10.634 6.351 1.00 87.25 79 SER A C 1
ATOM 650 O O . SER A 1 79 ? -14.782 11.739 5.964 1.00 87.25 79 SER A O 1
ATOM 652 N N . ASN A 1 80 ? -14.850 9.487 5.828 1.00 84.06 80 ASN A N 1
ATOM 653 C CA . ASN A 1 80 ? -15.605 9.384 4.579 1.00 84.06 80 ASN A CA 1
ATOM 654 C C . ASN A 1 80 ? -14.882 10.072 3.402 1.00 84.06 80 ASN A C 1
ATOM 656 O O . ASN A 1 80 ? -15.497 10.691 2.532 1.00 84.06 80 ASN A O 1
ATOM 660 N N . GLU A 1 81 ? -13.551 10.003 3.397 1.00 82.81 81 GLU A N 1
ATOM 661 C CA . GLU A 1 81 ? -12.707 10.562 2.345 1.00 82.81 81 GLU A CA 1
ATOM 662 C C . GLU A 1 81 ? -11.991 9.457 1.597 1.00 82.81 81 GLU A C 1
ATOM 664 O O . GLU A 1 81 ? -11.636 8.429 2.166 1.00 82.81 81 GLU A O 1
ATOM 669 N N . ASP A 1 82 ? -11.713 9.695 0.320 1.00 79.94 82 ASP A N 1
ATOM 670 C CA . ASP A 1 82 ? -10.937 8.758 -0.464 1.00 79.94 82 ASP A CA 1
ATOM 671 C C . ASP A 1 82 ? -9.462 8.770 -0.033 1.00 79.94 82 ASP A C 1
ATOM 673 O O . ASP A 1 82 ? -8.706 9.683 -0.370 1.00 79.94 82 ASP A O 1
ATOM 677 N N . ILE A 1 83 ? -9.083 7.772 0.763 1.00 84.25 83 ILE A N 1
ATOM 678 C CA . ILE A 1 83 ? -7.750 7.612 1.344 1.00 84.25 83 ILE A CA 1
ATOM 679 C C . ILE A 1 83 ? -7.239 6.200 1.063 1.00 84.25 83 ILE A C 1
ATOM 681 O O . ILE A 1 83 ? -7.983 5.225 1.220 1.00 84.25 83 ILE A O 1
ATOM 685 N N . ILE A 1 84 ? -5.968 6.106 0.670 1.00 85.31 84 ILE A N 1
ATOM 686 C CA . ILE A 1 84 ? -5.246 4.848 0.452 1.00 85.31 84 ILE A CA 1
ATOM 687 C C . ILE A 1 84 ? -3.852 4.888 1.103 1.00 85.31 84 ILE A C 1
ATOM 689 O O . ILE A 1 84 ? -3.291 5.977 1.300 1.00 85.31 84 ILE A O 1
ATOM 693 N N . PRO A 1 85 ? -3.246 3.722 1.402 1.00 85.56 85 PRO A N 1
ATOM 694 C CA . PRO A 1 85 ? -1.832 3.646 1.741 1.00 85.56 85 PRO A CA 1
ATOM 695 C C . PRO A 1 85 ? -0.986 4.308 0.656 1.00 85.56 85 PRO A C 1
ATOM 697 O O . PRO A 1 85 ? -1.259 4.133 -0.532 1.00 85.56 85 PRO A O 1
ATOM 700 N N . MET A 1 86 ? 0.067 5.033 1.045 1.00 81.75 86 MET A N 1
ATOM 701 C CA . MET A 1 86 ? 1.030 5.527 0.062 1.00 81.75 86 MET A CA 1
ATOM 702 C C . MET A 1 86 ? 1.615 4.351 -0.735 1.00 81.75 86 MET A C 1
ATOM 704 O O . MET A 1 86 ? 2.168 3.414 -0.149 1.00 81.75 86 MET A O 1
ATOM 708 N N . THR A 1 87 ? 1.481 4.404 -2.058 1.00 79.06 87 THR A N 1
ATOM 709 C CA . THR A 1 87 ? 2.043 3.412 -2.978 1.00 79.06 87 THR A CA 1
ATOM 710 C C . THR A 1 87 ? 3.392 3.873 -3.513 1.00 79.06 87 THR A C 1
ATOM 712 O O . THR A 1 87 ? 3.806 5.021 -3.302 1.00 79.06 87 THR A O 1
ATOM 715 N N . GLN A 1 88 ? 4.100 2.994 -4.221 1.00 78.75 88 GLN A N 1
ATOM 716 C CA . GLN A 1 88 ? 5.407 3.334 -4.757 1.00 78.75 88 GLN A CA 1
ATOM 717 C C . GLN A 1 88 ? 5.294 4.446 -5.810 1.00 78.75 88 GLN A C 1
ATOM 719 O O . GLN A 1 88 ? 6.006 5.445 -5.724 1.00 78.75 88 GLN A O 1
ATOM 724 N N . PHE A 1 89 ? 4.337 4.331 -6.732 1.00 77.94 89 PHE A N 1
ATOM 725 C CA . PHE A 1 89 ? 4.061 5.357 -7.740 1.00 77.94 89 PHE A CA 1
ATOM 726 C C . PHE A 1 89 ? 3.729 6.728 -7.137 1.00 77.94 89 PHE A C 1
ATOM 728 O O . PHE A 1 89 ? 4.283 7.745 -7.560 1.00 77.94 89 PHE A O 1
ATOM 735 N N . ILE A 1 90 ? 2.850 6.767 -6.131 1.00 79.38 90 ILE A N 1
ATOM 736 C CA . ILE A 1 90 ? 2.423 8.032 -5.517 1.00 79.38 90 ILE A CA 1
ATOM 737 C C . ILE A 1 90 ? 3.604 8.724 -4.875 1.00 79.38 90 ILE A C 1
ATOM 739 O O . ILE A 1 90 ? 3.784 9.930 -5.033 1.00 79.38 90 ILE A O 1
ATOM 743 N N . SER A 1 91 ? 4.436 7.965 -4.180 1.00 79.94 91 SER A N 1
ATOM 744 C CA . SER A 1 91 ? 5.589 8.569 -3.559 1.00 79.94 91 SER A CA 1
ATOM 745 C C . SER A 1 91 ? 6.573 9.141 -4.578 1.00 79.94 91 SER A C 1
ATOM 747 O O . SER A 1 91 ? 6.974 10.292 -4.433 1.00 79.94 91 SER A O 1
ATOM 749 N N . GLU A 1 92 ? 6.902 8.423 -5.658 1.00 78.44 92 GLU A N 1
ATOM 750 C CA . GLU A 1 92 ? 7.781 8.969 -6.707 1.00 78.44 92 GLU A CA 1
ATOM 751 C C . GLU A 1 92 ? 7.200 10.248 -7.340 1.00 78.44 92 GLU A C 1
ATOM 753 O O . GLU A 1 92 ? 7.915 11.224 -7.601 1.00 78.44 92 GLU A O 1
ATOM 758 N N . LEU A 1 93 ? 5.876 10.303 -7.506 1.00 77.06 93 LEU A N 1
ATOM 759 C CA . LEU A 1 93 ? 5.183 11.499 -7.979 1.00 77.06 93 LEU A CA 1
ATOM 760 C C . LEU A 1 93 ? 5.328 12.685 -7.011 1.00 77.06 93 LEU A C 1
ATOM 762 O O . LEU A 1 93 ? 5.490 13.823 -7.452 1.00 77.06 93 LEU A O 1
ATOM 766 N N . PHE A 1 94 ? 5.255 12.457 -5.700 1.00 77.81 94 PHE A N 1
ATOM 767 C CA . PHE A 1 94 ? 5.411 13.525 -4.710 1.00 77.81 94 PHE A CA 1
ATOM 768 C C . PHE A 1 94 ? 6.88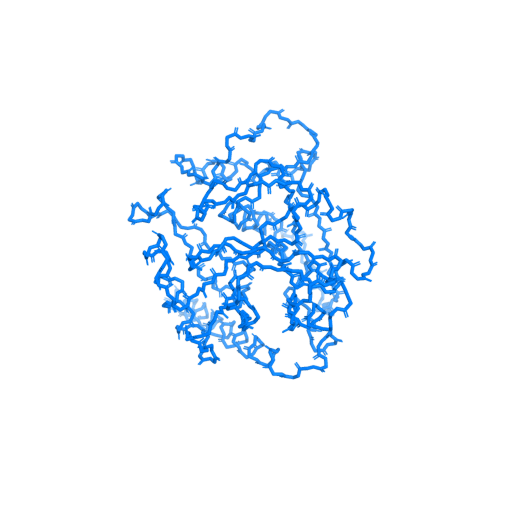0 13.914 -4.497 1.00 77.81 94 PHE A C 1
ATOM 770 O O . PHE A 1 94 ? 7.169 15.101 -4.328 1.00 77.81 94 PHE A O 1
ATOM 777 N N . LEU A 1 95 ? 7.807 12.957 -4.581 1.00 77.31 95 LEU A N 1
ATOM 778 C CA . LEU A 1 95 ? 9.251 13.189 -4.508 1.00 77.31 95 LEU A CA 1
ATOM 779 C C . LEU A 1 95 ? 9.737 14.070 -5.653 1.00 77.31 95 LEU A C 1
ATOM 781 O O . LEU A 1 95 ? 10.399 15.076 -5.411 1.00 77.31 95 LEU A O 1
ATOM 785 N N . SER A 1 96 ? 9.338 13.763 -6.889 1.00 75.50 96 SER A N 1
ATOM 786 C CA . SER A 1 96 ? 9.707 14.571 -8.063 1.00 75.50 96 SER A CA 1
ATOM 787 C C . SER A 1 96 ? 9.204 16.017 -8.001 1.00 75.50 96 SER A C 1
ATOM 789 O O . SER A 1 96 ? 9.762 16.897 -8.653 1.00 75.50 96 SER A O 1
ATOM 791 N N . LYS A 1 97 ? 8.173 16.279 -7.190 1.00 75.00 97 LYS A N 1
ATOM 792 C CA . LYS A 1 97 ? 7.604 17.612 -6.950 1.00 75.00 97 LYS A CA 1
ATOM 793 C C . LYS A 1 97 ? 8.158 18.296 -5.694 1.00 75.00 97 LYS A C 1
ATOM 795 O O . LYS A 1 97 ? 7.678 19.376 -5.357 1.00 75.00 97 LYS A O 1
ATOM 800 N N . GLY A 1 98 ? 9.102 17.678 -4.979 1.00 75.00 98 GLY A N 1
ATOM 801 C CA . GLY A 1 98 ? 9.641 18.200 -3.719 1.00 75.00 98 GLY A CA 1
ATOM 802 C C . GLY A 1 98 ? 8.601 18.296 -2.595 1.00 75.00 98 GLY A C 1
ATOM 803 O O . GLY A 1 98 ? 8.698 19.180 -1.750 1.00 75.00 98 GLY A O 1
ATOM 804 N N . LYS A 1 99 ? 7.567 17.440 -2.615 1.00 73.50 99 LYS A N 1
ATOM 805 C CA . LYS A 1 99 ? 6.433 17.472 -1.669 1.00 73.50 99 LYS A CA 1
ATOM 806 C C . LYS A 1 99 ? 6.503 16.423 -0.556 1.00 73.50 99 LYS A C 1
ATOM 808 O O . LYS A 1 99 ? 5.610 16.394 0.285 1.00 73.50 99 LYS A O 1
ATOM 813 N N . LEU A 1 100 ? 7.509 15.556 -0.571 1.00 70.19 100 LEU A N 1
ATOM 814 C CA . LEU A 1 100 ? 7.785 14.585 0.487 1.00 70.19 100 LEU A CA 1
ATOM 815 C C . LEU A 1 100 ? 9.013 15.037 1.276 1.00 70.19 100 LEU A C 1
ATOM 817 O O . LEU A 1 100 ? 9.986 15.502 0.682 1.00 70.19 100 LEU A O 1
ATOM 821 N N . GLU A 1 101 ? 8.952 14.912 2.603 1.00 61.88 101 GLU A N 1
ATOM 822 C CA . GLU A 1 101 ? 10.118 15.108 3.471 1.00 61.88 101 GLU A CA 1
ATOM 823 C C . GLU A 1 101 ? 11.214 14.079 3.147 1.00 61.88 101 GLU A C 1
ATOM 825 O O . GLU A 1 101 ? 10.934 13.034 2.557 1.00 61.88 101 GLU A O 1
ATOM 830 N N . ASP A 1 102 ? 12.457 14.394 3.532 1.00 58.84 102 ASP A N 1
ATOM 831 C CA . ASP A 1 102 ? 13.673 13.610 3.267 1.00 58.84 102 ASP A CA 1
ATOM 832 C C . ASP A 1 102 ? 13.417 12.091 3.230 1.00 58.84 102 ASP A C 1
ATOM 834 O O . ASP A 1 102 ? 13.011 11.487 4.229 1.00 58.84 102 ASP A O 1
ATOM 838 N N . VAL A 1 103 ? 13.679 11.484 2.066 1.00 54.78 103 VAL A N 1
ATOM 839 C CA . VAL A 1 103 ? 13.528 10.043 1.785 1.00 54.78 103 VAL A CA 1
ATOM 840 C C . VAL A 1 103 ? 14.221 9.158 2.814 1.00 54.78 103 VAL A C 1
ATOM 842 O O . VAL A 1 103 ? 13.771 8.042 3.063 1.00 54.78 103 VAL A O 1
ATOM 845 N N . ASN A 1 104 ? 15.272 9.672 3.459 1.00 51.84 104 ASN A N 1
ATOM 846 C CA . ASN A 1 104 ? 16.030 8.944 4.469 1.00 51.84 104 ASN A CA 1
ATOM 847 C C . ASN A 1 104 ? 15.288 8.777 5.804 1.00 51.84 104 ASN A C 1
ATOM 849 O O . ASN A 1 104 ? 15.618 7.887 6.591 1.00 51.84 104 ASN A O 1
ATOM 853 N N . ASN A 1 105 ? 14.282 9.618 6.061 1.00 51.09 105 ASN A N 1
ATOM 854 C CA . ASN A 1 105 ? 13.470 9.614 7.281 1.00 51.09 105 ASN A CA 1
ATOM 855 C C . ASN A 1 105 ? 12.026 9.140 7.046 1.00 51.09 105 ASN A C 1
ATOM 857 O O . ASN A 1 105 ? 11.268 8.960 8.004 1.00 51.09 105 ASN A O 1
ATOM 861 N N . THR A 1 106 ? 11.644 8.914 5.787 1.00 54.53 106 THR A N 1
ATOM 862 C CA . THR A 1 106 ? 10.286 8.566 5.353 1.00 54.53 106 THR A CA 1
ATOM 863 C C . THR A 1 106 ? 10.245 7.153 4.756 1.00 54.53 106 THR A C 1
ATOM 865 O O . THR A 1 106 ? 9.862 6.929 3.610 1.00 54.53 106 THR A O 1
ATOM 868 N N . TYR A 1 107 ? 10.649 6.160 5.556 1.00 58.22 107 TYR A N 1
ATOM 869 C CA . TYR A 1 107 ? 10.495 4.748 5.189 1.00 58.22 107 TYR A CA 1
ATOM 870 C C . TYR A 1 107 ? 9.017 4.357 5.094 1.00 58.22 107 TYR A C 1
ATOM 872 O O . TYR A 1 107 ? 8.240 4.620 6.020 1.00 58.22 107 TYR A O 1
ATOM 880 N N . GLU A 1 108 ? 8.666 3.636 4.027 1.00 62.78 108 GLU A N 1
ATOM 881 C CA . GLU A 1 108 ? 7.340 3.067 3.815 1.00 62.78 108 GLU A CA 1
ATOM 882 C C . GLU A 1 108 ? 7.405 1.694 3.146 1.00 62.78 108 GLU A C 1
ATOM 884 O O . GLU A 1 108 ? 7.989 1.575 2.069 1.00 62.78 108 GLU A O 1
ATOM 889 N N . ASP A 1 109 ? 6.700 0.706 3.706 1.00 63.97 109 ASP A N 1
ATOM 890 C CA . ASP A 1 109 ? 6.304 -0.464 2.922 1.00 63.97 109 ASP A CA 1
ATOM 891 C C . ASP A 1 109 ? 5.198 -0.008 1.967 1.00 63.97 109 ASP A C 1
ATOM 893 O O . ASP A 1 109 ? 4.103 0.393 2.386 1.00 63.97 109 ASP A O 1
ATOM 897 N N . SER A 1 110 ? 5.505 0.018 0.676 1.00 65.94 110 SER A N 1
ATOM 898 C CA . SER A 1 110 ? 4.587 0.516 -0.352 1.00 65.94 110 SER A CA 1
ATOM 899 C C . SER A 1 110 ? 3.778 -0.590 -1.024 1.00 65.94 110 SER A C 1
ATOM 901 O O . SER A 1 110 ? 2.701 -0.309 -1.542 1.00 65.94 110 SER A O 1
ATOM 903 N N . GLY A 1 111 ? 4.233 -1.843 -0.956 1.00 74.06 111 GLY A N 1
ATOM 904 C CA . GLY A 1 111 ? 3.559 -2.976 -1.583 1.00 74.06 111 GLY A CA 1
ATOM 905 C C . GLY A 1 111 ? 4.217 -4.324 -1.308 1.00 74.06 111 GLY A C 1
ATOM 906 O O . GLY A 1 111 ? 5.254 -4.417 -0.646 1.00 74.06 111 GLY A O 1
ATOM 907 N N . PHE A 1 112 ? 3.609 -5.366 -1.870 1.00 79.50 112 PHE A N 1
ATOM 908 C CA . PHE A 1 112 ? 4.110 -6.731 -1.880 1.00 79.50 112 PHE A CA 1
ATOM 909 C C . PHE A 1 112 ? 4.607 -7.122 -3.255 1.00 79.50 112 PHE A C 1
ATOM 911 O O . PHE A 1 112 ? 3.821 -7.268 -4.187 1.00 79.50 112 PHE A O 1
ATOM 918 N N . THR A 1 113 ? 5.899 -7.388 -3.362 1.00 80.44 113 THR A N 1
ATOM 919 C CA . THR A 1 113 ? 6.432 -8.101 -4.520 1.00 80.44 113 THR A CA 1
ATOM 920 C C . THR A 1 113 ? 5.994 -9.558 -4.439 1.00 80.44 113 THR A C 1
ATOM 922 O O . THR A 1 113 ? 6.000 -10.124 -3.349 1.00 80.44 113 THR A O 1
ATOM 925 N N . ASN A 1 114 ? 5.614 -10.154 -5.565 1.00 84.12 114 ASN A N 1
ATOM 926 C CA . ASN A 1 114 ? 5.271 -11.560 -5.719 1.00 84.12 114 ASN A CA 1
ATOM 927 C C . ASN A 1 114 ? 6.055 -12.127 -6.914 1.00 84.12 114 ASN A C 1
ATOM 929 O O . ASN A 1 114 ? 5.859 -11.713 -8.058 1.00 84.12 114 ASN A O 1
ATOM 933 N N . TYR A 1 115 ? 6.980 -13.048 -6.638 1.00 81.94 115 TYR A N 1
ATOM 934 C CA . TYR A 1 115 ? 7.765 -13.735 -7.669 1.00 81.94 115 TYR A CA 1
ATOM 935 C C . TYR A 1 115 ? 7.067 -15.012 -8.171 1.00 81.94 115 TYR A C 1
ATOM 937 O O . TYR A 1 115 ? 6.273 -15.600 -7.433 1.00 81.94 115 TYR A O 1
ATOM 945 N N . PRO A 1 116 ? 7.404 -15.499 -9.382 1.00 82.38 116 PRO A N 1
ATOM 946 C CA . PRO A 1 116 ? 6.890 -16.767 -9.910 1.00 82.38 116 PRO A CA 1
ATOM 947 C C . PRO A 1 116 ? 7.246 -17.981 -9.045 1.00 82.38 116 PRO A C 1
ATOM 949 O O . PRO A 1 116 ? 6.505 -18.960 -9.002 1.00 82.38 116 PRO A O 1
ATOM 952 N N . GLN A 1 117 ? 8.376 -17.931 -8.335 1.00 78.88 117 GLN A N 1
ATOM 953 C CA . GLN A 1 117 ? 8.778 -19.000 -7.428 1.00 78.88 117 GLN A CA 1
ATOM 954 C C . GLN A 1 117 ? 8.041 -18.899 -6.087 1.00 78.88 117 GLN A C 1
ATOM 956 O O . GLN A 1 117 ? 7.855 -17.814 -5.531 1.00 78.88 117 GLN A O 1
ATOM 961 N N . ARG A 1 118 ? 7.683 -20.065 -5.537 1.00 72.38 118 ARG A N 1
ATOM 962 C CA . ARG A 1 118 ? 7.007 -20.209 -4.241 1.00 72.38 118 ARG A CA 1
ATOM 963 C C . ARG A 1 118 ? 7.762 -19.477 -3.119 1.00 72.38 118 ARG A C 1
ATOM 965 O O . ARG A 1 118 ? 8.970 -19.644 -2.960 1.00 72.38 118 ARG A O 1
ATOM 972 N N . ALA A 1 119 ? 7.026 -18.703 -2.321 1.00 70.88 119 ALA A N 1
ATOM 973 C CA . ALA A 1 119 ? 7.558 -17.925 -1.200 1.00 70.88 119 ALA A CA 1
ATOM 974 C C . ALA A 1 119 ? 7.745 -18.739 0.095 1.00 70.88 119 ALA A C 1
ATOM 976 O O . ALA A 1 119 ? 7.207 -19.839 0.235 1.00 70.88 1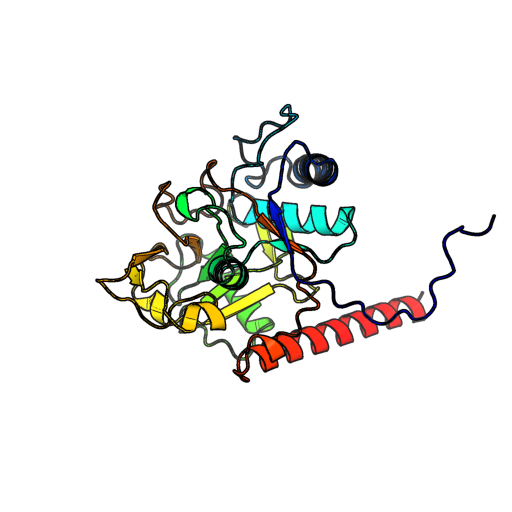19 ALA A O 1
ATOM 977 N N . ILE A 1 120 ? 8.414 -18.118 1.079 1.00 72.25 120 ILE A N 1
ATOM 978 C CA . ILE A 1 120 ? 8.473 -18.582 2.484 1.00 72.25 120 ILE A CA 1
ATOM 979 C C . ILE A 1 120 ? 7.061 -18.726 3.078 1.00 72.25 120 ILE A C 1
ATOM 981 O O . ILE A 1 120 ? 6.811 -19.657 3.836 1.00 72.25 120 ILE A O 1
ATOM 985 N N . ASN A 1 121 ? 6.128 -17.873 2.638 1.00 75.94 121 ASN A N 1
ATOM 986 C CA . ASN A 1 121 ? 4.719 -17.876 3.029 1.00 75.94 121 ASN A CA 1
ATOM 987 C C . ASN A 1 121 ? 3.830 -18.376 1.881 1.00 75.94 121 ASN A C 1
ATOM 989 O O . ASN A 1 121 ? 3.205 -17.572 1.186 1.00 75.94 121 ASN A O 1
ATOM 993 N N . PRO A 1 122 ? 3.773 -19.696 1.627 1.00 83.56 122 PRO A N 1
ATOM 994 C CA . PRO A 1 122 ? 3.176 -20.242 0.413 1.00 83.56 122 PRO A CA 1
ATOM 995 C C . PRO A 1 122 ? 1.664 -20.050 0.325 1.00 83.56 122 PRO A C 1
ATOM 997 O O . PRO A 1 122 ? 1.162 -19.868 -0.778 1.00 83.56 122 PRO A O 1
ATOM 1000 N N . LYS A 1 123 ? 0.949 -20.053 1.461 1.00 87.94 123 LYS A N 1
ATOM 1001 C CA . LYS A 1 123 ? -0.495 -19.779 1.492 1.00 87.94 123 LYS A CA 1
ATOM 1002 C C . LYS A 1 123 ? -0.784 -18.345 1.045 1.00 87.94 123 LYS A C 1
ATOM 1004 O O . LYS A 1 123 ? -1.486 -18.152 0.063 1.00 87.94 123 LYS A O 1
ATOM 1009 N N . SER A 1 124 ? -0.173 -17.353 1.696 1.00 86.31 124 SER A N 1
ATOM 1010 C CA . SER A 1 124 ? -0.329 -15.936 1.337 1.00 86.31 124 SER A CA 1
ATOM 1011 C C . SER A 1 124 ? 0.155 -15.640 -0.086 1.00 86.31 124 SER A C 1
ATOM 1013 O O . SER A 1 124 ? -0.475 -14.879 -0.815 1.00 86.31 124 SER A O 1
ATOM 1015 N N . TRP A 1 125 ? 1.257 -16.270 -0.507 1.00 87.75 125 TRP A N 1
ATOM 1016 C CA . TRP A 1 125 ? 1.786 -16.145 -1.865 1.00 87.75 125 TRP A CA 1
ATOM 1017 C C . TRP A 1 125 ? 0.801 -16.652 -2.919 1.00 87.75 125 TRP A C 1
ATOM 1019 O O . TRP A 1 125 ? 0.538 -15.935 -3.887 1.00 87.75 125 TRP A O 1
ATOM 1029 N N . GLN A 1 126 ? 0.247 -17.851 -2.715 1.00 91.19 126 GLN A N 1
ATOM 1030 C CA . GLN A 1 126 ? -0.731 -18.443 -3.624 1.00 91.19 126 GLN A CA 1
ATOM 1031 C C . GLN A 1 126 ? -2.025 -17.628 -3.628 1.00 91.19 126 GLN A C 1
ATOM 1033 O O . GLN A 1 126 ? -2.508 -17.273 -4.697 1.00 91.19 126 GLN A O 1
ATOM 1038 N N . HIS A 1 127 ? -2.522 -17.245 -2.449 1.00 92.25 127 HIS A N 1
ATOM 1039 C CA . HIS A 1 127 ? -3.736 -16.442 -2.290 1.00 92.25 127 HIS A CA 1
ATOM 1040 C C . HIS A 1 127 ? -3.677 -15.129 -3.076 1.00 92.25 127 HIS A C 1
ATOM 1042 O O . HIS A 1 127 ? -4.604 -14.794 -3.809 1.00 92.25 127 HIS A O 1
ATOM 1048 N N . LEU A 1 128 ? -2.563 -14.396 -2.998 1.00 89.75 128 LEU A N 1
ATOM 1049 C CA . LEU A 1 128 ? -2.398 -13.168 -3.779 1.00 89.75 128 LEU A CA 1
ATOM 1050 C C . LEU A 1 128 ? -2.340 -13.445 -5.286 1.00 89.75 128 LEU A C 1
ATOM 1052 O O . LEU A 1 128 ? -2.948 -12.703 -6.051 1.00 89.75 128 LEU A O 1
ATOM 1056 N N . ARG A 1 129 ? -1.672 -14.516 -5.733 1.00 92.00 129 ARG A N 1
ATOM 1057 C CA . ARG A 1 129 ? -1.650 -14.897 -7.160 1.00 92.00 129 ARG A CA 1
ATOM 1058 C C . ARG A 1 129 ? -3.030 -15.289 -7.676 1.00 92.00 129 ARG A C 1
ATOM 1060 O O . ARG A 1 129 ? -3.384 -14.891 -8.782 1.00 92.00 129 ARG A O 1
ATOM 1067 N N . ASP A 1 130 ? -3.816 -16.011 -6.884 1.00 93.69 130 ASP A N 1
ATOM 1068 C CA . ASP A 1 130 ? -5.180 -16.410 -7.240 1.00 93.69 130 ASP A CA 1
ATOM 1069 C C . ASP A 1 130 ? -6.100 -15.192 -7.368 1.00 93.69 130 ASP A C 1
ATOM 1071 O O . ASP A 1 130 ? -6.877 -15.089 -8.323 1.00 93.69 130 ASP A O 1
ATOM 1075 N N . GLN A 1 131 ? -5.961 -14.219 -6.465 1.00 92.25 131 GLN A N 1
ATOM 1076 C CA . GLN A 1 131 ? -6.667 -12.945 -6.571 1.00 92.25 131 GLN A CA 1
ATOM 1077 C C . GLN A 1 131 ? -6.218 -12.147 -7.800 1.00 92.25 131 GLN A C 1
ATOM 1079 O O . GLN A 1 131 ? -7.067 -11.686 -8.560 1.00 92.25 131 GLN A O 1
ATOM 1084 N N . VAL A 1 132 ? -4.912 -12.043 -8.074 1.00 87.25 132 VAL A N 1
ATOM 1085 C CA . VAL A 1 132 ? -4.414 -11.386 -9.297 1.00 87.25 132 VAL A CA 1
ATOM 1086 C C . VAL A 1 132 ? -4.980 -12.051 -10.545 1.00 87.25 132 VAL A C 1
ATOM 1088 O O . VAL A 1 132 ? -5.524 -11.359 -11.398 1.00 87.25 132 VAL A O 1
ATOM 1091 N N . LYS A 1 133 ? -4.952 -13.384 -10.625 1.00 88.00 133 LYS A N 1
ATOM 1092 C CA . LYS A 1 133 ? -5.527 -14.138 -11.747 1.00 88.00 133 LYS A CA 1
ATOM 1093 C C . LYS A 1 133 ? -7.018 -13.853 -11.943 1.00 88.00 133 LYS A C 1
ATOM 1095 O O . LYS A 1 133 ? -7.487 -13.798 -13.075 1.00 88.00 133 LYS A O 1
ATOM 1100 N N . SER A 1 134 ? -7.751 -13.692 -10.844 1.00 85.81 134 SER A N 1
ATOM 1101 C CA . SER A 1 134 ? -9.201 -13.479 -10.861 1.00 85.81 134 SER A CA 1
ATOM 1102 C C . SER A 1 134 ? -9.584 -12.044 -11.226 1.00 85.81 134 SER A C 1
ATOM 1104 O O . SER A 1 134 ? -10.565 -11.833 -11.933 1.00 85.81 134 SER A O 1
ATOM 1106 N N . TYR A 1 135 ? -8.816 -11.055 -10.759 1.00 77.19 135 TYR A N 1
ATOM 1107 C CA . TYR A 1 135 ? -9.158 -9.634 -10.881 1.00 77.19 135 TYR A CA 1
ATOM 1108 C C . TYR A 1 135 ? -8.352 -8.874 -11.947 1.00 77.19 135 TYR A C 1
ATOM 1110 O O . TYR A 1 135 ? -8.745 -7.770 -12.325 1.00 77.19 135 TYR A O 1
ATOM 1118 N N . PHE A 1 136 ? -7.236 -9.427 -12.431 1.00 77.19 136 PHE A N 1
ATOM 1119 C CA . PHE A 1 136 ? -6.304 -8.770 -13.351 1.00 77.19 136 PHE A CA 1
ATOM 1120 C C . PHE A 1 136 ? -5.885 -9.715 -14.486 1.00 77.19 136 PHE A C 1
ATOM 1122 O O . PHE A 1 136 ? -4.804 -10.300 -14.486 1.00 77.19 136 PHE A O 1
ATOM 1129 N N . LEU A 1 137 ? -6.743 -9.813 -15.504 1.00 74.88 137 LEU A N 1
ATOM 1130 C CA . LEU A 1 137 ? -6.602 -10.755 -16.625 1.00 74.88 137 LEU A CA 1
ATOM 1131 C C . LEU A 1 137 ? -5.341 -10.564 -17.488 1.00 74.88 137 LEU A C 1
ATOM 1133 O O . LEU A 1 137 ? -4.953 -11.483 -18.201 1.00 74.88 137 LEU A O 1
ATOM 1137 N N . ASN A 1 138 ? -4.710 -9.389 -17.436 1.00 75.25 138 ASN A N 1
ATOM 1138 C CA . ASN A 1 138 ? -3.558 -9.043 -18.278 1.00 75.25 138 ASN A CA 1
ATOM 1139 C C . ASN A 1 138 ? -2.205 -9.209 -17.570 1.00 75.25 138 ASN A C 1
ATOM 1141 O O . ASN A 1 138 ? -1.181 -8.836 -18.136 1.00 75.25 138 ASN A O 1
ATOM 1145 N N . ILE A 1 139 ? -2.187 -9.709 -16.333 1.00 77.88 139 ILE A N 1
ATOM 1146 C CA . ILE A 1 139 ? -0.944 -9.910 -15.590 1.00 77.88 139 ILE A CA 1
ATOM 1147 C C . ILE A 1 139 ? -0.400 -11.303 -15.906 1.00 77.88 139 ILE A C 1
ATOM 1149 O O . ILE A 1 139 ? -1.012 -12.313 -15.561 1.00 77.88 139 ILE A O 1
ATOM 1153 N N . ASP A 1 140 ? 0.774 -11.351 -16.530 1.00 80.75 140 ASP A N 1
ATOM 1154 C CA . ASP A 1 140 ? 1.551 -12.584 -16.648 1.00 80.75 140 ASP A CA 1
ATOM 1155 C C . ASP A 1 140 ? 2.180 -12.926 -15.290 1.00 80.75 140 ASP A C 1
ATOM 1157 O O . ASP A 1 140 ? 3.056 -12.217 -14.782 1.00 80.75 140 ASP A O 1
ATOM 1161 N N . LEU A 1 141 ? 1.695 -14.017 -14.697 1.00 86.44 141 LEU A N 1
ATOM 1162 C CA . LEU A 1 141 ? 2.121 -14.512 -13.394 1.00 86.44 141 LEU A CA 1
ATOM 1163 C C . LEU A 1 141 ? 3.517 -15.168 -13.436 1.00 86.44 141 LEU A C 1
ATOM 1165 O O . LEU A 1 141 ? 4.099 -15.411 -12.374 1.00 86.44 141 LEU A O 1
ATOM 1169 N N . GLU A 1 142 ? 4.071 -15.437 -14.621 1.00 86.81 142 GLU A N 1
ATOM 1170 C CA . GLU A 1 142 ? 5.450 -15.916 -14.806 1.00 86.81 142 GLU A CA 1
ATOM 1171 C C . GLU A 1 142 ? 6.486 -14.781 -14.730 1.00 86.81 142 GLU A C 1
ATOM 1173 O O . GLU A 1 142 ? 7.695 -15.024 -14.725 1.00 86.81 142 GLU A O 1
ATOM 1178 N N . VAL A 1 143 ? 6.030 -13.533 -14.585 1.00 83.81 143 VAL A N 1
ATOM 1179 C CA . VAL A 1 143 ? 6.863 -12.347 -14.363 1.00 83.81 143 VAL A CA 1
ATOM 1180 C C . VAL A 1 143 ? 6.619 -11.806 -12.947 1.00 83.81 143 VAL A C 1
ATOM 1182 O O . VAL A 1 143 ? 5.484 -11.842 -12.468 1.00 83.81 143 VAL A O 1
ATOM 1185 N N . PRO A 1 144 ? 7.647 -11.282 -12.246 1.00 82.06 144 PRO A N 1
ATOM 1186 C CA . PRO A 1 144 ? 7.441 -10.624 -10.961 1.00 82.06 144 PRO A CA 1
ATOM 1187 C C . PRO A 1 144 ? 6.453 -9.460 -11.064 1.00 82.06 144 PRO A C 1
ATOM 1189 O O . PRO A 1 144 ? 6.513 -8.648 -11.993 1.00 82.06 144 PRO A O 1
ATOM 1192 N N . PHE A 1 145 ? 5.580 -9.343 -10.071 1.00 82.94 145 PHE A N 1
ATOM 1193 C CA . PHE A 1 145 ? 4.638 -8.234 -9.960 1.00 82.94 145 PHE A CA 1
ATOM 1194 C C . PHE A 1 145 ? 4.588 -7.698 -8.533 1.00 82.94 145 PHE A C 1
ATOM 1196 O O . PHE A 1 145 ? 4.949 -8.393 -7.585 1.00 82.94 145 PHE A O 1
ATOM 1203 N N . VAL A 1 146 ? 4.136 -6.458 -8.382 1.00 83.06 146 VAL A N 1
ATOM 1204 C CA . VAL A 1 146 ? 3.907 -5.816 -7.089 1.00 83.06 146 VAL A CA 1
ATOM 1205 C C . VAL A 1 146 ? 2.420 -5.559 -6.909 1.00 83.06 146 VAL A C 1
ATOM 1207 O O . VAL A 1 146 ? 1.767 -5.070 -7.826 1.00 83.06 146 VAL A O 1
ATOM 1210 N N . VAL A 1 147 ? 1.901 -5.889 -5.730 1.00 84.69 147 VAL A N 1
ATOM 1211 C CA . VAL A 1 147 ? 0.546 -5.562 -5.282 1.00 84.69 147 VAL A CA 1
ATOM 1212 C C . VAL A 1 147 ? 0.629 -4.436 -4.256 1.00 84.69 147 VAL A C 1
ATOM 1214 O O . VAL A 1 147 ? 1.306 -4.574 -3.240 1.00 84.69 147 VAL A O 1
ATOM 1217 N N . GLU A 1 148 ? -0.062 -3.332 -4.501 1.00 82.88 148 GLU A N 1
ATOM 1218 C CA . GLU A 1 148 ? -0.074 -2.145 -3.643 1.00 82.88 148 GLU A CA 1
ATOM 1219 C C . GLU A 1 148 ? -1.472 -1.502 -3.588 1.00 82.88 148 GLU A C 1
ATOM 1221 O O . GLU A 1 148 ? -2.436 -2.013 -4.162 1.00 82.88 148 GLU A O 1
ATOM 1226 N N . GLY A 1 149 ? -1.602 -0.381 -2.878 1.00 81.00 149 GLY A N 1
ATOM 1227 C CA . GLY A 1 149 ? -2.870 0.338 -2.727 1.00 81.00 149 GLY A CA 1
ATOM 1228 C C . GLY A 1 149 ? -3.719 -0.184 -1.568 1.00 81.00 149 GLY A C 1
ATOM 1229 O O . GLY A 1 149 ? -3.186 -0.627 -0.549 1.00 81.00 149 GLY A O 1
ATOM 1230 N N . LEU A 1 150 ? -5.043 -0.077 -1.696 1.00 84.94 150 LEU A N 1
ATOM 1231 C CA . LEU A 1 150 ? -5.981 -0.459 -0.639 1.00 84.94 150 LEU A CA 1
ATOM 1232 C C . LEU A 1 150 ? -6.412 -1.922 -0.801 1.00 84.94 150 LEU A C 1
ATOM 1234 O O . LEU A 1 150 ? -6.906 -2.316 -1.856 1.00 84.94 150 LEU A O 1
ATOM 1238 N N . MET A 1 151 ? -6.239 -2.710 0.255 1.00 88.94 151 MET A N 1
ATOM 1239 C CA . MET A 1 151 ? -6.697 -4.096 0.392 1.00 88.94 151 MET A CA 1
ATOM 1240 C C . MET A 1 151 ? -7.536 -4.221 1.668 1.00 88.94 151 MET A C 1
ATOM 1242 O O . MET A 1 151 ? -7.462 -3.366 2.547 1.00 88.94 151 MET A O 1
ATOM 1246 N N . ASP A 1 152 ? -8.317 -5.281 1.796 1.00 91.44 152 ASP A N 1
ATOM 1247 C CA . ASP A 1 152 ? -8.983 -5.645 3.040 1.00 91.44 152 ASP A CA 1
ATOM 1248 C C . ASP A 1 152 ? -8.047 -6.508 3.893 1.00 91.44 152 ASP A C 1
ATOM 1250 O O . ASP A 1 152 ? -7.364 -7.399 3.386 1.00 91.44 152 ASP A O 1
ATOM 1254 N N . VAL A 1 153 ? -8.012 -6.245 5.201 1.00 91.88 153 VAL A N 1
ATOM 1255 C CA . VAL A 1 153 ? -7.276 -7.065 6.174 1.00 91.88 153 VAL A CA 1
ATOM 1256 C C . VAL A 1 153 ? -8.287 -7.920 6.926 1.00 91.88 153 VAL A C 1
ATOM 1258 O O . VAL A 1 153 ? -9.147 -7.400 7.632 1.00 91.88 153 VAL A O 1
ATOM 1261 N N . VAL A 1 154 ? -8.204 -9.236 6.763 1.00 92.50 154 VAL A N 1
ATOM 1262 C CA . VAL A 1 154 ? -9.196 -10.191 7.268 1.00 92.50 154 VAL A CA 1
ATOM 1263 C C . VAL A 1 154 ? -8.553 -11.076 8.329 1.00 92.50 154 VAL A C 1
ATOM 1265 O O . VAL A 1 154 ? -7.440 -11.557 8.140 1.00 92.50 154 VAL A O 1
ATOM 1268 N N . LYS A 1 155 ? -9.248 -11.295 9.451 1.00 91.94 155 LYS A N 1
ATOM 1269 C CA . LYS A 1 155 ? -8.837 -12.283 10.457 1.00 91.94 155 LYS A CA 1
ATOM 1270 C C . LYS A 1 155 ? -9.064 -13.690 9.915 1.00 91.94 155 LYS A C 1
ATOM 1272 O O . LYS A 1 155 ? -10.192 -14.022 9.557 1.00 91.94 155 LYS A O 1
ATOM 1277 N N . ASP A 1 156 ? -8.004 -14.481 9.859 1.00 92.88 156 ASP A N 1
ATOM 1278 C CA . ASP A 1 156 ? -8.013 -15.833 9.308 1.00 92.88 156 ASP A CA 1
ATOM 1279 C C . ASP A 1 156 ? -6.864 -16.653 9.922 1.00 92.88 156 ASP A C 1
ATOM 1281 O O . ASP A 1 156 ? -5.697 -16.467 9.570 1.00 92.88 156 ASP A O 1
ATOM 1285 N N . ASP A 1 157 ? -7.198 -17.545 10.861 1.00 90.31 157 ASP A N 1
ATOM 1286 C CA . ASP A 1 157 ? -6.232 -18.351 11.626 1.00 90.31 157 ASP A CA 1
ATOM 1287 C C . ASP A 1 157 ? -5.465 -19.366 10.761 1.00 90.31 157 ASP A C 1
ATOM 1289 O O . ASP A 1 157 ? -4.428 -19.883 11.183 1.00 90.31 157 ASP A O 1
ATOM 1293 N N . ASP A 1 158 ? -5.921 -19.627 9.530 1.00 90.00 158 ASP A N 1
ATOM 1294 C CA . ASP A 1 158 ? -5.205 -20.489 8.589 1.00 90.00 158 ASP A CA 1
ATOM 1295 C C . ASP A 1 158 ? -3.997 -19.798 7.943 1.00 90.00 158 ASP A C 1
ATOM 1297 O O . ASP A 1 158 ? -3.161 -20.476 7.322 1.00 90.00 158 ASP A O 1
ATOM 1301 N N . TYR A 1 159 ? -3.898 -18.474 8.062 1.00 88.75 159 TYR A N 1
ATOM 1302 C CA . TYR A 1 159 ? -2.812 -17.666 7.524 1.00 88.75 159 TYR A CA 1
ATOM 1303 C C . TYR A 1 159 ? -1.813 -17.263 8.610 1.00 88.75 159 TYR A C 1
ATOM 1305 O O . TYR A 1 159 ? -2.065 -17.338 9.812 1.00 88.75 159 TYR A O 1
ATOM 1313 N N . GLU A 1 160 ? -0.627 -16.847 8.169 1.00 76.44 160 GLU A N 1
ATOM 1314 C CA . GLU A 1 160 ? 0.433 -16.402 9.067 1.00 76.44 160 GLU A CA 1
ATOM 1315 C C . GLU A 1 160 ? -0.081 -15.269 9.973 1.00 76.44 160 GLU A C 1
ATOM 1317 O O . GLU A 1 160 ? -0.679 -14.303 9.495 1.00 76.44 160 GLU A O 1
ATOM 1322 N N . TYR A 1 161 ? 0.143 -15.398 11.284 1.00 78.44 161 TYR A N 1
ATOM 1323 C CA . TYR A 1 161 ? -0.280 -14.424 12.298 1.00 78.44 161 TYR A CA 1
ATOM 1324 C C . TYR A 1 161 ? -1.795 -14.160 12.384 1.00 78.44 161 TYR A C 1
ATOM 1326 O O . TYR A 1 161 ? -2.208 -13.130 12.928 1.00 78.44 161 TYR A O 1
ATOM 1334 N N . GLY A 1 162 ? -2.614 -15.091 11.882 1.00 87.81 162 GLY A N 1
ATOM 1335 C CA . GLY A 1 162 ? -4.074 -15.021 11.947 1.00 87.81 162 GLY A CA 1
ATOM 1336 C C . GLY A 1 162 ? -4.681 -13.979 11.010 1.00 87.81 162 GLY A C 1
ATOM 1337 O O . GLY A 1 162 ? -5.742 -13.423 11.311 1.00 87.81 162 GLY A O 1
ATOM 1338 N N . LEU A 1 163 ? -3.983 -13.635 9.921 1.00 89.06 163 LEU A N 1
ATOM 1339 C CA . LEU A 1 163 ? -4.354 -12.532 9.040 1.00 89.06 163 LEU A CA 1
ATOM 1340 C C . LEU A 1 163 ? -4.164 -12.859 7.562 1.00 89.06 163 LEU A C 1
ATOM 1342 O O . LEU A 1 163 ? -3.134 -13.376 7.133 1.00 89.06 163 LEU A O 1
ATOM 1346 N N . ARG A 1 164 ? -5.133 -12.425 6.761 1.00 90.88 164 ARG A N 1
ATOM 1347 C CA . ARG A 1 164 ? -5.138 -12.527 5.304 1.00 90.88 164 ARG A CA 1
ATOM 1348 C C . ARG A 1 164 ? -5.395 -11.166 4.666 1.00 90.88 164 ARG A C 1
ATOM 1350 O O . ARG A 1 164 ? -6.026 -10.298 5.266 1.00 90.88 164 ARG A O 1
ATOM 1357 N N . LEU A 1 165 ? -4.898 -10.989 3.444 1.00 89.81 165 LEU A N 1
ATOM 1358 C CA . LEU A 1 165 ? -5.154 -9.812 2.618 1.00 89.81 165 LEU A CA 1
ATOM 1359 C C . LEU A 1 165 ? -6.034 -10.162 1.435 1.00 89.81 165 LEU A C 1
ATOM 1361 O O . LEU A 1 165 ? -5.667 -11.016 0.623 1.00 89.81 165 LEU A O 1
ATOM 1365 N N . ASP A 1 166 ? -7.139 -9.444 1.310 1.00 92.44 166 ASP A N 1
ATOM 1366 C CA . ASP A 1 166 ? -8.071 -9.592 0.204 1.00 92.44 166 ASP A CA 1
ATOM 1367 C C . ASP A 1 166 ? -8.085 -8.315 -0.641 1.00 92.44 166 ASP A C 1
ATOM 1369 O O . ASP A 1 166 ? -7.933 -7.204 -0.135 1.00 92.44 166 ASP A O 1
ATOM 1373 N N . PHE A 1 167 ? -8.222 -8.449 -1.956 1.00 87.38 167 PHE A N 1
ATOM 1374 C CA . PHE A 1 167 ? -8.344 -7.298 -2.842 1.00 87.38 167 PHE A CA 1
ATOM 1375 C C . PHE A 1 167 ? -9.662 -6.605 -2.552 1.00 87.38 167 PHE A C 1
ATOM 1377 O O . PHE A 1 167 ? -10.721 -7.237 -2.524 1.00 87.38 167 PHE A O 1
ATOM 1384 N N . ASN A 1 168 ? -9.583 -5.301 -2.307 1.00 72.56 168 ASN A N 1
ATOM 1385 C CA . ASN A 1 168 ? -10.739 -4.572 -1.828 1.00 72.56 168 ASN A CA 1
ATOM 1386 C C . ASN A 1 168 ? -11.786 -4.432 -2.944 1.00 72.56 168 ASN A C 1
ATOM 1388 O O . ASN A 1 168 ? -11.470 -4.314 -4.134 1.00 72.56 168 ASN A O 1
ATOM 1392 N N . LYS A 1 169 ? -13.062 -4.419 -2.556 1.00 67.19 169 LYS A N 1
ATOM 1393 C CA . LYS A 1 169 ? -14.174 -4.323 -3.519 1.00 67.19 169 LYS A CA 1
ATOM 1394 C C . LYS A 1 169 ? -14.264 -2.961 -4.204 1.00 67.19 169 LYS A C 1
ATOM 1396 O O . LYS A 1 169 ? -14.825 -2.878 -5.294 1.00 67.19 169 LYS A O 1
ATOM 1401 N N . ASP A 1 170 ? -13.683 -1.921 -3.607 1.00 67.12 170 ASP A N 1
ATOM 1402 C CA . ASP A 1 170 ? -13.684 -0.573 -4.185 1.00 67.12 170 ASP A CA 1
ATOM 1403 C C . ASP A 1 170 ? -12.701 -0.434 -5.360 1.00 67.12 170 ASP A C 1
ATOM 1405 O O . ASP A 1 170 ? -12.658 0.607 -6.012 1.00 67.12 170 ASP A O 1
ATOM 1409 N N . GLY A 1 171 ? -11.919 -1.477 -5.664 1.00 68.31 171 GLY A N 1
ATOM 1410 C CA . GLY A 1 171 ? -11.053 -1.519 -6.836 1.00 68.31 171 GLY A CA 1
ATOM 1411 C C . GLY A 1 171 ? -9.831 -0.607 -6.742 1.00 68.31 171 GLY A C 1
ATOM 1412 O O . GLY A 1 171 ? -9.293 -0.232 -7.782 1.00 68.31 171 GLY A O 1
ATOM 1413 N N . LEU A 1 172 ? -9.405 -0.275 -5.520 1.00 77.31 172 LEU A N 1
ATOM 1414 C CA . LEU A 1 172 ? -8.262 0.596 -5.217 1.00 77.31 172 LEU A CA 1
ATOM 1415 C C . LEU A 1 172 ? -6.964 -0.187 -4.951 1.00 77.31 172 LEU A C 1
ATOM 1417 O O . LEU A 1 172 ? -5.943 0.397 -4.579 1.00 77.31 172 LEU A O 1
ATOM 1421 N N . THR A 1 173 ? -6.991 -1.507 -5.143 1.00 82.81 173 THR A N 1
ATOM 1422 C CA . THR A 1 173 ? -5.790 -2.340 -5.241 1.00 82.81 173 THR A CA 1
ATOM 1423 C C . THR A 1 173 ? -5.142 -2.155 -6.616 1.00 82.81 173 THR A C 1
ATOM 1425 O O . THR A 1 173 ? -5.820 -2.212 -7.646 1.00 82.81 173 THR A O 1
ATOM 1428 N N . ILE A 1 174 ? -3.824 -1.977 -6.638 1.00 80.00 174 ILE A N 1
ATOM 1429 C CA . ILE A 1 174 ? -3.016 -1.799 -7.847 1.00 80.00 174 ILE A CA 1
ATOM 1430 C C . ILE A 1 174 ? -2.080 -2.998 -7.981 1.00 80.00 174 ILE A C 1
ATOM 1432 O O . ILE A 1 174 ? -1.475 -3.435 -7.003 1.00 80.00 174 ILE A O 1
ATOM 1436 N N . VAL A 1 175 ? -1.962 -3.523 -9.201 1.00 81.50 175 VAL A N 1
ATOM 1437 C CA . VAL A 1 175 ? -1.025 -4.599 -9.531 1.00 81.50 175 VAL A CA 1
ATOM 1438 C C . VAL A 1 175 ? -0.171 -4.160 -10.709 1.00 81.50 175 VAL A C 1
ATOM 1440 O O . VAL A 1 175 ? -0.697 -3.864 -11.782 1.00 81.50 175 VAL A O 1
ATOM 1443 N N . THR A 1 176 ? 1.143 -4.141 -10.511 1.00 79.62 176 THR A N 1
ATOM 1444 C CA . THR A 1 176 ? 2.113 -3.670 -11.505 1.00 79.62 176 THR A CA 1
ATOM 1445 C C . THR A 1 176 ? 3.098 -4.789 -11.814 1.00 79.62 176 THR A C 1
ATOM 1447 O O . THR A 1 176 ? 3.736 -5.310 -10.903 1.00 79.62 176 THR A O 1
ATOM 1450 N N . GLN A 1 177 ? 3.252 -5.173 -13.084 1.00 78.44 177 GLN A N 1
ATOM 1451 C CA . GLN A 1 177 ? 4.332 -6.080 -13.489 1.00 78.44 177 GLN A CA 1
ATOM 1452 C C . GLN A 1 177 ? 5.657 -5.328 -13.524 1.00 78.44 177 GLN A C 1
ATOM 1454 O O . GLN A 1 177 ? 5.759 -4.274 -14.151 1.00 78.44 177 GLN A O 1
ATOM 1459 N N . VAL A 1 178 ? 6.678 -5.880 -12.871 1.00 77.25 178 VAL A N 1
ATOM 1460 C CA . VAL A 1 178 ? 7.972 -5.213 -12.701 1.00 77.25 178 VAL A CA 1
ATOM 1461 C C . VAL A 1 178 ? 9.102 -6.199 -13.033 1.00 77.25 178 VAL A C 1
ATOM 1463 O O . VAL A 1 178 ? 9.713 -6.779 -12.133 1.00 77.25 178 VAL A O 1
ATOM 1466 N N . PRO A 1 179 ? 9.424 -6.406 -14.327 1.00 72.69 179 PRO A N 1
ATOM 1467 C CA . PRO A 1 179 ? 10.425 -7.389 -14.752 1.00 72.69 179 PRO A CA 1
ATOM 1468 C C . PRO A 1 179 ? 11.822 -7.137 -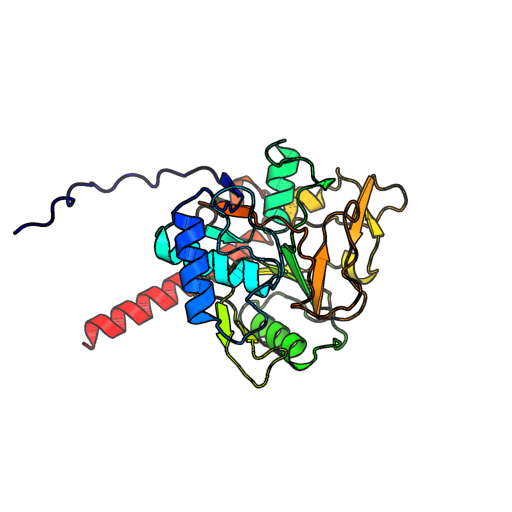14.180 1.00 72.69 179 PRO A C 1
ATOM 1470 O O . PRO A 1 179 ? 12.579 -8.085 -13.963 1.00 72.69 179 PRO A O 1
ATOM 1473 N N . VAL A 1 180 ? 12.167 -5.874 -13.904 1.00 72.88 180 VAL A N 1
ATOM 1474 C CA . VAL A 1 180 ? 13.464 -5.492 -13.328 1.00 72.88 180 VAL A CA 1
ATOM 1475 C C . VAL A 1 180 ? 13.716 -6.164 -11.972 1.00 72.88 180 VAL A C 1
ATOM 1477 O O . VAL A 1 180 ? 14.858 -6.505 -11.662 1.00 72.88 180 VAL A O 1
ATOM 1480 N N . LEU A 1 181 ? 12.651 -6.472 -11.220 1.00 76.12 181 LEU A N 1
ATOM 1481 C CA . LEU A 1 181 ? 12.742 -7.163 -9.935 1.00 76.12 181 LEU A CA 1
ATOM 1482 C C . LEU A 1 181 ? 13.203 -8.616 -10.073 1.00 76.12 181 LEU A C 1
ATOM 1484 O O . LEU A 1 181 ? 13.700 -9.170 -9.105 1.00 76.12 181 LEU A O 1
ATOM 1488 N N . SER A 1 182 ? 13.165 -9.232 -11.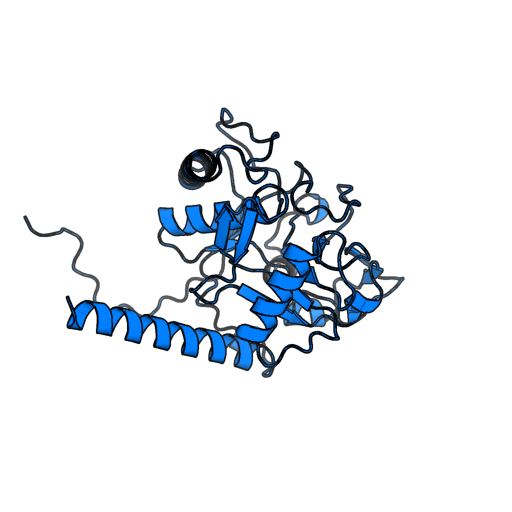262 1.00 72.00 182 SER A N 1
ATOM 1489 C CA . SER A 1 182 ? 13.703 -10.592 -11.482 1.00 72.00 182 SER A CA 1
ATOM 1490 C C . SER A 1 182 ? 15.176 -10.756 -11.076 1.00 72.00 182 SER A C 1
ATOM 1492 O O . SER A 1 182 ? 15.615 -11.868 -10.781 1.00 72.00 182 SER A O 1
ATOM 1494 N N . LYS A 1 183 ? 15.936 -9.654 -11.028 1.00 65.62 183 LYS A N 1
ATOM 1495 C CA . LYS A 1 183 ? 17.342 -9.615 -10.599 1.00 65.62 183 LYS A CA 1
ATOM 1496 C C . LYS A 1 183 ? 17.515 -9.423 -9.081 1.00 65.62 183 LYS A C 1
ATOM 1498 O O . LYS A 1 183 ? 18.635 -9.548 -8.586 1.00 65.62 183 LYS A O 1
ATOM 1503 N N . GLY A 1 184 ? 16.428 -9.185 -8.344 1.00 69.50 184 GLY A N 1
ATOM 1504 C CA . GLY A 1 184 ? 16.413 -8.888 -6.912 1.00 69.50 184 GLY A CA 1
ATOM 1505 C C . GLY A 1 184 ? 16.810 -7.442 -6.600 1.00 69.50 184 GLY A C 1
ATOM 1506 O O . GLY A 1 184 ? 16.457 -6.520 -7.330 1.00 69.50 184 GLY A O 1
ATOM 1507 N N . ASP A 1 185 ? 17.535 -7.261 -5.496 1.00 76.88 185 ASP A N 1
ATOM 1508 C CA . ASP A 1 185 ? 18.044 -5.968 -5.023 1.00 76.88 185 ASP A CA 1
ATOM 1509 C C . ASP A 1 185 ? 19.020 -5.308 -6.004 1.00 76.88 185 ASP A C 1
ATOM 1511 O O . ASP A 1 185 ? 19.883 -5.975 -6.586 1.00 76.88 185 ASP A O 1
ATOM 1515 N N . GLY A 1 186 ? 18.982 -3.979 -6.098 1.00 76.38 186 GLY A N 1
ATOM 1516 C CA . GLY A 1 186 ? 20.001 -3.238 -6.831 1.00 76.38 186 GLY A CA 1
ATOM 1517 C C . GLY A 1 186 ? 19.821 -1.730 -6.808 1.00 76.38 186 GLY A C 1
ATOM 1518 O O . GLY A 1 186 ? 18.841 -1.197 -6.296 1.00 76.38 186 GLY A O 1
ATOM 1519 N N . LYS A 1 187 ? 20.808 -1.041 -7.369 1.00 81.50 187 LYS A N 1
ATOM 1520 C CA . LYS A 1 187 ? 20.787 0.409 -7.534 1.00 81.50 187 LYS A CA 1
ATOM 1521 C C . LYS A 1 187 ? 20.013 0.811 -8.787 1.00 81.50 187 LYS A C 1
ATOM 1523 O O . LYS A 1 187 ? 19.906 0.021 -9.722 1.00 81.50 187 LYS A O 1
ATOM 1528 N N . PHE A 1 188 ? 19.487 2.029 -8.802 1.00 80.88 188 PHE A N 1
ATOM 1529 C CA . PHE A 1 188 ? 18.846 2.650 -9.960 1.00 80.88 188 PHE A CA 1
ATOM 1530 C C . PHE A 1 188 ? 19.021 4.171 -9.910 1.00 80.88 188 PHE A C 1
ATOM 1532 O O . PHE A 1 188 ? 19.296 4.742 -8.851 1.00 80.88 188 PHE A O 1
ATOM 1539 N N . SER A 1 189 ? 18.866 4.831 -11.057 1.00 82.50 189 SER A N 1
ATOM 1540 C CA . SER A 1 189 ? 18.915 6.291 -11.125 1.00 82.50 189 SER A CA 1
ATOM 1541 C C . SER A 1 189 ? 17.610 6.912 -10.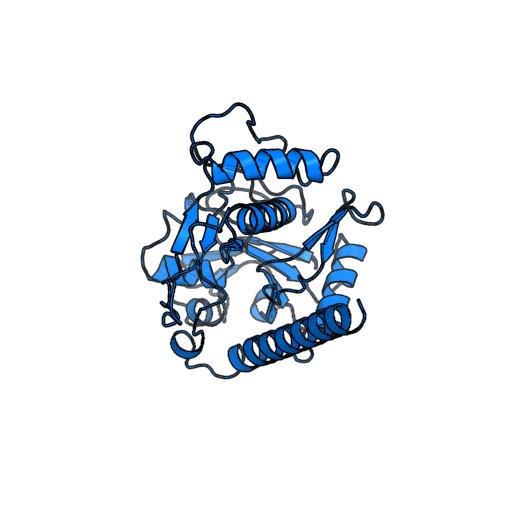623 1.00 82.50 189 SER A C 1
ATOM 1543 O O . SER A 1 189 ? 16.533 6.558 -11.094 1.00 82.50 189 SER A O 1
ATOM 1545 N N . SER A 1 190 ? 17.686 7.927 -9.762 1.00 79.44 190 SER A N 1
ATOM 1546 C CA . SER A 1 190 ? 16.549 8.776 -9.371 1.00 79.44 190 SER A CA 1
ATOM 1547 C C . SER A 1 190 ? 15.872 9.490 -10.545 1.00 79.44 190 SER A C 1
ATOM 1549 O O . SER A 1 190 ? 14.770 10.014 -10.392 1.00 79.44 190 SER A O 1
ATOM 1551 N N . LYS A 1 191 ? 16.519 9.503 -11.717 1.00 82.19 191 LYS A N 1
ATOM 1552 C CA . LYS A 1 191 ? 16.013 10.072 -12.969 1.00 82.19 191 LYS A CA 1
ATOM 1553 C C . LYS A 1 191 ? 15.438 9.021 -13.924 1.00 82.19 191 LYS A C 1
ATOM 1555 O O . LYS A 1 191 ? 15.092 9.379 -15.049 1.00 82.19 191 LYS A O 1
ATOM 1560 N N . ASP A 1 192 ? 15.351 7.750 -13.520 1.00 79.94 192 ASP A N 1
ATOM 1561 C CA . ASP A 1 192 ? 14.788 6.691 -14.361 1.00 79.94 192 ASP A CA 1
ATOM 1562 C C . ASP A 1 192 ? 13.329 7.036 -14.744 1.00 79.94 192 ASP A C 1
ATOM 1564 O O . ASP A 1 192 ? 12.491 7.287 -13.868 1.00 79.94 192 ASP A O 1
ATOM 1568 N N . PRO A 1 193 ? 12.991 7.071 -16.049 1.00 75.12 193 PRO A N 1
ATOM 1569 C CA . PRO A 1 193 ? 11.666 7.485 -16.509 1.00 75.12 193 PRO A CA 1
ATOM 1570 C C . PRO A 1 193 ? 10.543 6.512 -16.114 1.00 75.12 193 PRO A C 1
ATOM 1572 O O . PRO A 1 193 ? 9.368 6.881 -16.179 1.00 75.12 193 PRO A O 1
ATOM 1575 N N . GLY A 1 194 ? 10.867 5.284 -15.708 1.00 72.00 194 GLY A N 1
ATOM 1576 C CA . GLY A 1 194 ? 9.930 4.305 -15.168 1.00 72.00 194 GLY A CA 1
ATOM 1577 C C . GLY A 1 194 ? 9.331 4.730 -13.828 1.00 72.00 194 GLY A C 1
ATOM 1578 O O . GLY A 1 194 ? 8.156 4.441 -13.577 1.00 72.00 194 GLY A O 1
ATOM 1579 N N . LEU A 1 195 ? 10.070 5.497 -13.015 1.00 75.94 195 LEU A N 1
ATOM 1580 C CA . LEU A 1 195 ? 9.628 5.942 -11.686 1.00 75.94 195 LEU A CA 1
ATOM 1581 C C . LEU A 1 195 ? 8.354 6.785 -11.768 1.00 75.94 195 LEU A C 1
ATOM 1583 O O . LEU A 1 195 ? 7.399 6.548 -11.034 1.00 75.94 195 LEU A O 1
ATOM 1587 N N . LEU A 1 196 ? 8.293 7.708 -12.729 1.00 74.56 196 LEU A N 1
ATOM 1588 C CA . LEU A 1 196 ? 7.125 8.570 -12.944 1.00 74.56 196 LEU A CA 1
ATOM 1589 C C . LEU A 1 196 ? 5.996 7.895 -13.726 1.00 74.56 196 LEU A C 1
ATOM 1591 O O . LEU A 1 196 ? 4.926 8.479 -13.867 1.00 74.56 196 LEU A O 1
ATOM 1595 N N . LYS A 1 197 ? 6.221 6.689 -14.255 1.00 69.75 197 LYS A N 1
ATOM 1596 C CA . LYS A 1 197 ? 5.222 5.939 -15.030 1.00 69.75 197 LYS A CA 1
ATOM 1597 C C . LYS A 1 197 ? 4.577 4.816 -14.232 1.00 69.75 197 LYS A C 1
ATOM 1599 O O . LYS A 1 197 ? 3.391 4.561 -14.388 1.00 69.75 197 LYS A O 1
ATOM 1604 N N . THR A 1 198 ? 5.368 4.122 -13.424 1.00 69.88 198 THR A N 1
ATOM 1605 C CA . THR A 1 198 ? 4.960 2.897 -12.725 1.00 69.88 198 THR A CA 1
ATOM 1606 C C . THR A 1 198 ? 5.324 2.909 -11.243 1.00 69.88 198 THR A C 1
ATOM 1608 O O . THR A 1 198 ? 4.890 2.030 -10.512 1.00 69.88 198 THR A O 1
ATOM 1611 N N . GLY A 1 199 ? 6.124 3.881 -10.786 1.00 76.56 199 GLY A N 1
ATOM 1612 C CA . GLY A 1 199 ? 6.755 3.876 -9.463 1.00 76.56 199 GLY A CA 1
ATOM 1613 C C . GLY A 1 199 ? 8.080 3.110 -9.409 1.00 76.56 199 GLY A C 1
ATOM 1614 O O . GLY A 1 199 ? 8.846 3.277 -8.461 1.00 76.56 199 GLY A O 1
ATOM 1615 N N . PHE A 1 200 ? 8.393 2.307 -10.428 1.00 78.19 200 PHE A N 1
ATOM 1616 C CA . PHE A 1 200 ? 9.564 1.432 -10.462 1.00 78.19 200 PHE A CA 1
ATOM 1617 C C . PHE A 1 200 ? 10.524 1.826 -11.582 1.00 78.19 200 PHE A C 1
ATOM 1619 O O . PHE A 1 200 ? 10.063 2.258 -12.640 1.00 78.19 200 PHE A O 1
ATOM 1626 N N . PRO A 1 201 ? 11.844 1.661 -11.392 1.00 77.06 201 PRO A N 1
ATOM 1627 C CA . PRO A 1 201 ? 12.796 1.881 -12.470 1.00 77.06 201 PRO A CA 1
ATOM 1628 C C . PRO A 1 201 ? 12.596 0.845 -13.585 1.00 77.06 201 PRO A C 1
ATOM 1630 O O . PRO A 1 201 ? 12.132 -0.271 -13.333 1.00 77.06 201 PRO A O 1
ATOM 1633 N N . TYR A 1 202 ? 12.962 1.186 -14.818 1.00 75.31 202 TYR A N 1
ATOM 1634 C CA . TYR A 1 202 ? 12.977 0.211 -15.910 1.00 75.31 202 TYR A CA 1
ATOM 1635 C C . TYR A 1 202 ? 14.195 -0.703 -15.860 1.00 75.31 202 TYR A C 1
ATOM 1637 O O . TYR A 1 202 ? 14.118 -1.858 -16.288 1.00 75.31 202 TYR A O 1
ATOM 1645 N N . GLU A 1 203 ? 15.301 -0.211 -15.309 1.00 77.25 203 GLU A N 1
ATOM 1646 C CA . GLU A 1 203 ? 16.540 -0.964 -15.199 1.00 77.25 203 GLU A CA 1
ATOM 1647 C C . GLU A 1 203 ? 17.264 -0.725 -13.872 1.00 77.25 203 GLU A C 1
ATOM 1649 O O . GLU A 1 203 ? 17.075 0.280 -13.192 1.00 77.25 203 GLU A O 1
ATOM 1654 N N . LEU A 1 204 ? 18.097 -1.696 -13.490 1.00 79.31 204 LEU A N 1
ATOM 1655 C CA . LEU A 1 204 ? 19.046 -1.519 -12.396 1.00 79.31 204 LEU A CA 1
ATOM 1656 C C . LEU A 1 204 ? 20.360 -1.003 -12.979 1.00 79.31 204 LEU A C 1
ATOM 1658 O O . LEU A 1 204 ? 20.892 -1.593 -13.921 1.00 79.31 204 LEU A O 1
ATOM 1662 N N . ASP A 1 205 ? 20.904 0.036 -12.361 1.00 77.12 205 ASP A N 1
ATOM 1663 C CA . ASP A 1 205 ? 22.162 0.683 -12.715 1.00 77.12 205 ASP A CA 1
ATOM 1664 C C . ASP A 1 205 ? 23.103 0.637 -11.509 1.00 77.12 205 ASP A C 1
ATOM 1666 O O . ASP A 1 205 ? 22.783 1.163 -10.447 1.00 77.12 205 ASP A O 1
ATOM 1670 N N . LYS A 1 206 ? 24.281 0.021 -11.659 1.00 81.12 206 LYS A N 1
ATOM 1671 C CA . LYS A 1 206 ? 25.273 -0.111 -10.576 1.00 81.12 206 LYS A CA 1
ATOM 1672 C C . LYS A 1 206 ? 25.805 1.237 -10.080 1.00 81.12 206 LYS A C 1
ATOM 1674 O O . LYS A 1 206 ? 26.207 1.324 -8.916 1.00 81.12 206 LYS A O 1
ATOM 1679 N N . GLU A 1 207 ? 25.766 2.261 -10.927 1.00 86.12 207 GLU A N 1
ATOM 1680 C CA . GLU A 1 207 ? 26.166 3.630 -10.594 1.00 86.12 207 GLU A CA 1
ATOM 1681 C C . GLU A 1 207 ? 24.982 4.488 -10.112 1.00 86.12 207 GLU A C 1
ATOM 1683 O O . GLU A 1 207 ? 25.145 5.675 -9.836 1.00 86.12 207 GLU A O 1
ATOM 1688 N N . GLY A 1 208 ? 23.797 3.884 -9.955 1.00 82.94 208 GLY A N 1
ATOM 1689 C CA . GLY A 1 208 ? 22.597 4.549 -9.465 1.00 82.94 208 GLY A CA 1
ATOM 1690 C C . GLY A 1 208 ? 22.766 5.173 -8.075 1.00 82.94 208 GLY A C 1
ATOM 1691 O O . GLY A 1 208 ? 23.481 4.659 -7.206 1.00 82.94 208 GLY A O 1
ATOM 1692 N N . ASP A 1 209 ? 22.067 6.287 -7.869 1.00 81.81 209 ASP A N 1
ATOM 1693 C CA . ASP A 1 209 ? 22.065 7.093 -6.647 1.00 81.81 209 ASP A CA 1
ATOM 1694 C C . ASP A 1 209 ? 21.002 6.652 -5.631 1.00 81.81 209 ASP A C 1
ATOM 1696 O O . ASP A 1 209 ? 21.029 7.093 -4.483 1.00 81.81 209 ASP A O 1
ATOM 1700 N N . ARG A 1 210 ? 20.087 5.755 -6.020 1.00 78.75 210 ARG A N 1
ATOM 1701 C CA . ARG A 1 210 ? 19.062 5.165 -5.148 1.00 78.75 210 ARG A CA 1
ATOM 1702 C C . ARG A 1 210 ? 19.112 3.643 -5.199 1.00 78.75 210 ARG A C 1
ATOM 1704 O O . ARG A 1 210 ? 19.653 3.062 -6.136 1.00 78.75 210 ARG A O 1
ATOM 1711 N N . ASN A 1 211 ? 18.556 2.984 -4.183 1.00 77.44 211 ASN A N 1
ATOM 1712 C CA . ASN A 1 211 ? 18.527 1.524 -4.083 1.00 77.44 211 ASN A CA 1
ATOM 1713 C C . ASN A 1 211 ? 17.093 1.010 -4.037 1.00 77.44 211 ASN A C 1
ATOM 1715 O O . ASN A 1 211 ? 16.296 1.469 -3.229 1.00 77.44 211 ASN A O 1
ATOM 1719 N N . LEU A 1 212 ? 16.788 0.016 -4.863 1.00 73.81 212 LEU A N 1
ATOM 1720 C CA . LEU A 1 212 ? 15.559 -0.757 -4.789 1.00 73.81 212 LEU A CA 1
ATOM 1721 C C . LEU A 1 212 ? 15.857 -2.040 -4.026 1.00 73.81 212 LEU A C 1
ATOM 1723 O O . LEU A 1 212 ? 16.754 -2.798 -4.408 1.00 73.81 212 LEU A O 1
ATOM 1727 N N . TYR A 1 213 ? 15.112 -2.277 -2.952 1.00 72.31 213 TYR A N 1
ATOM 1728 C CA . TYR A 1 213 ? 15.299 -3.457 -2.124 1.00 72.31 213 TYR A CA 1
ATOM 1729 C C . TYR A 1 213 ? 14.036 -4.316 -2.107 1.00 72.31 213 TYR A C 1
ATOM 1731 O O . TYR A 1 213 ? 12.948 -3.863 -1.746 1.00 72.31 213 TYR A O 1
ATOM 1739 N N . THR A 1 214 ? 14.211 -5.577 -2.489 1.00 66.88 214 THR A N 1
ATOM 1740 C CA . THR A 1 214 ? 13.235 -6.654 -2.388 1.00 66.88 214 THR A CA 1
ATOM 1741 C C . THR A 1 214 ? 13.960 -7.939 -2.016 1.00 66.88 214 THR A C 1
ATOM 1743 O O . THR A 1 214 ? 14.887 -8.406 -2.678 1.00 66.88 214 THR A O 1
ATOM 1746 N N . THR A 1 215 ? 13.512 -8.593 -0.958 1.00 59.78 215 THR A N 1
ATOM 1747 C CA . THR A 1 215 ? 14.147 -9.843 -0.565 1.00 59.78 215 THR A CA 1
ATOM 1748 C C . THR A 1 215 ? 13.901 -10.917 -1.682 1.00 59.78 215 THR A C 1
ATOM 1750 O O . THR A 1 215 ? 12.856 -10.972 -2.326 1.00 59.78 215 THR A O 1
ATOM 1753 N N . ARG A 1 216 ? 14.847 -11.833 -1.947 1.00 57.41 216 ARG A N 1
ATOM 1754 C CA . ARG A 1 216 ? 14.820 -12.812 -3.078 1.00 57.41 216 ARG A CA 1
ATOM 1755 C C . ARG A 1 216 ? 13.749 -13.945 -3.098 1.00 57.41 216 ARG A C 1
ATOM 1757 O O . ARG A 1 216 ? 13.952 -14.928 -3.799 1.00 57.41 216 ARG A O 1
ATOM 1764 N N . SER A 1 217 ? 12.666 -13.924 -2.312 1.00 58.06 217 SER A N 1
ATOM 1765 C CA . SER A 1 217 ? 11.842 -15.144 -2.056 1.00 58.06 217 SER A CA 1
ATOM 1766 C C . SER A 1 217 ? 10.323 -14.933 -2.113 1.00 58.06 217 SER A C 1
ATOM 1768 O O . SER A 1 217 ? 9.620 -15.179 -1.133 1.00 58.06 217 SER A O 1
ATOM 1770 N N . GLY A 1 218 ? 9.788 -14.525 -3.264 1.00 61.28 218 GLY A N 1
ATOM 1771 C CA . GLY A 1 218 ? 8.338 -14.579 -3.494 1.00 61.28 218 GLY A CA 1
ATOM 1772 C C . GLY A 1 218 ? 7.575 -13.377 -2.944 1.00 61.28 218 GLY A C 1
ATOM 1773 O O . GLY A 1 218 ? 7.588 -12.337 -3.582 1.00 61.28 218 GLY A O 1
ATOM 1774 N N . LEU A 1 219 ? 6.879 -13.535 -1.812 1.00 62.22 219 LEU A N 1
ATOM 1775 C CA . LEU A 1 219 ? 5.955 -12.545 -1.243 1.00 62.22 219 LEU A CA 1
ATOM 1776 C C . LEU A 1 219 ? 6.638 -11.639 -0.215 1.00 62.22 219 LEU A C 1
ATOM 1778 O O . LEU A 1 219 ? 6.823 -12.066 0.926 1.00 62.22 219 LEU A O 1
ATOM 1782 N N . ARG A 1 220 ? 7.059 -10.430 -0.605 1.00 65.88 220 ARG A N 1
ATOM 1783 C CA . ARG A 1 220 ? 7.978 -9.609 0.208 1.00 65.88 220 ARG A CA 1
ATOM 1784 C C . ARG A 1 220 ? 7.675 -8.114 0.135 1.00 65.88 220 ARG A C 1
ATOM 1786 O O . ARG A 1 220 ? 7.254 -7.622 -0.908 1.00 65.88 220 ARG A O 1
ATOM 1793 N N . GLY A 1 221 ? 7.898 -7.412 1.246 1.00 63.00 221 GLY A N 1
ATOM 1794 C CA . GLY A 1 221 ? 7.764 -5.957 1.317 1.00 63.00 221 GLY A CA 1
ATOM 1795 C C . GLY A 1 221 ? 8.748 -5.255 0.381 1.00 63.00 221 GLY A C 1
ATOM 1796 O O . GLY A 1 221 ? 9.866 -5.731 0.167 1.00 63.00 221 GLY A O 1
ATOM 1797 N N . LEU A 1 222 ? 8.304 -4.145 -0.197 1.00 64.38 222 LEU A N 1
ATOM 1798 C CA . LEU A 1 222 ? 9.096 -3.286 -1.065 1.00 64.38 222 LEU A CA 1
ATOM 1799 C C . LEU A 1 222 ? 9.627 -2.081 -0.285 1.00 64.38 222 LEU A C 1
ATOM 1801 O O . LEU A 1 222 ? 8.837 -1.361 0.324 1.00 64.38 222 LEU A O 1
ATOM 1805 N N . VAL A 1 223 ? 10.939 -1.834 -0.372 1.00 65.50 223 VAL A N 1
ATOM 1806 C CA . VAL A 1 223 ? 11.601 -0.707 0.301 1.00 65.50 223 VAL A CA 1
ATOM 1807 C C . VAL A 1 223 ? 12.308 0.194 -0.714 1.00 65.50 223 VAL A C 1
ATOM 1809 O O . VAL A 1 223 ? 13.042 -0.278 -1.585 1.00 65.50 223 VAL A O 1
ATOM 1812 N N . ARG A 1 224 ? 12.084 1.507 -0.572 1.00 58.25 224 ARG A N 1
ATOM 1813 C CA . ARG A 1 224 ? 12.570 2.559 -1.481 1.00 58.25 224 ARG A CA 1
ATOM 1814 C C . ARG A 1 224 ? 14.002 3.034 -1.206 1.00 58.25 224 ARG A C 1
ATOM 1816 O O . ARG A 1 224 ? 14.639 3.535 -2.128 1.00 58.25 224 ARG A O 1
ATOM 1823 N N . ASP A 1 225 ? 14.475 2.943 0.038 1.00 54.25 225 ASP A N 1
ATOM 1824 C CA . ASP A 1 225 ? 15.845 3.307 0.417 1.00 54.25 225 ASP A CA 1
ATOM 1825 C C . ASP A 1 225 ? 16.275 2.617 1.727 1.00 54.25 225 ASP A C 1
ATOM 1827 O O . ASP A 1 225 ? 15.461 2.353 2.611 1.00 54.25 225 ASP A O 1
ATOM 1831 N N . ARG A 1 226 ? 17.568 2.297 1.836 1.00 48.84 226 ARG A N 1
ATOM 1832 C CA . ARG A 1 226 ? 18.195 1.527 2.923 1.00 48.84 226 ARG A CA 1
ATOM 1833 C C . ARG A 1 226 ? 18.853 2.405 3.987 1.00 48.84 226 ARG A C 1
ATOM 1835 O O . ARG A 1 226 ? 19.517 1.880 4.882 1.00 48.84 226 ARG A O 1
ATOM 1842 N N . SER A 1 227 ? 18.709 3.720 3.879 1.00 38.47 227 SER A N 1
ATOM 1843 C CA . SER A 1 227 ? 19.351 4.705 4.752 1.00 38.47 227 SER A CA 1
ATOM 1844 C C . SER A 1 227 ? 18.956 4.579 6.227 1.00 38.47 227 SER A C 1
ATOM 1846 O O . SER A 1 227 ? 19.652 5.119 7.086 1.00 38.47 227 SER A O 1
ATOM 1848 N N . SER A 1 228 ? 17.918 3.798 6.554 1.00 31.78 228 SER A N 1
ATOM 1849 C CA . SER A 1 228 ? 17.500 3.590 7.940 1.00 31.78 228 SER A CA 1
ATOM 1850 C C . SER A 1 228 ? 16.656 2.319 8.200 1.00 31.78 228 SER A C 1
ATOM 1852 O O . SER A 1 228 ? 15.580 2.447 8.771 1.00 31.78 228 SER A O 1
ATOM 1854 N N . LEU A 1 229 ? 17.155 1.100 7.873 1.00 30.70 229 LEU A N 1
ATOM 1855 C CA . LEU A 1 229 ? 17.008 -0.179 8.650 1.00 30.70 229 LEU A CA 1
ATOM 1856 C C . LEU A 1 229 ? 16.874 -1.502 7.851 1.00 30.70 229 LEU A C 1
ATOM 1858 O O . LEU A 1 229 ? 16.678 -1.548 6.641 1.00 30.70 229 LEU A O 1
ATOM 1862 N N . SER A 1 230 ? 17.035 -2.595 8.615 1.00 35.28 230 SER A N 1
ATOM 1863 C CA . SER A 1 230 ? 17.040 -4.027 8.287 1.00 35.28 230 SER A CA 1
ATOM 1864 C C . SER A 1 230 ? 15.648 -4.669 8.431 1.00 35.28 230 SER A C 1
ATOM 1866 O O . SER A 1 230 ? 15.174 -4.843 9.551 1.00 35.28 230 SER A O 1
ATOM 1868 N N . THR A 1 231 ? 15.055 -5.137 7.332 1.00 35.06 231 THR A N 1
ATOM 1869 C CA . THR A 1 231 ? 13.936 -6.104 7.322 1.00 35.06 231 THR A CA 1
ATOM 1870 C C . THR A 1 231 ? 14.275 -7.244 6.350 1.00 35.06 231 THR A C 1
ATOM 1872 O O . THR A 1 231 ? 13.800 -7.338 5.222 1.00 35.06 231 THR A O 1
ATOM 1875 N N . GLY A 1 232 ? 15.216 -8.099 6.763 1.00 47.34 232 GLY A N 1
ATOM 1876 C CA . GLY A 1 232 ? 15.812 -9.138 5.910 1.00 47.34 232 GLY A CA 1
ATOM 1877 C C . GLY A 1 232 ? 15.085 -10.491 5.872 1.00 47.34 232 GLY A C 1
ATOM 1878 O O . GLY A 1 232 ? 15.520 -11.374 5.134 1.00 47.34 232 GLY A O 1
ATOM 1879 N N . SER A 1 233 ? 14.021 -10.703 6.656 1.00 51.22 233 SER A N 1
ATOM 1880 C CA . SER A 1 233 ? 13.484 -12.054 6.914 1.00 51.22 233 SER A CA 1
ATOM 1881 C C . SER A 1 233 ? 12.390 -12.521 5.945 1.00 51.22 233 SER A C 1
ATOM 1883 O O . SER A 1 233 ? 12.131 -13.718 5.856 1.00 51.22 233 SER A O 1
ATOM 1885 N N . GLY A 1 234 ? 11.779 -11.631 5.154 1.00 53.50 234 GLY A N 1
ATOM 1886 C CA . GLY A 1 234 ? 10.653 -11.998 4.280 1.00 53.50 234 GLY A CA 1
ATOM 1887 C C . GLY A 1 234 ? 9.381 -12.404 5.035 1.00 53.50 234 GLY A C 1
ATOM 1888 O O . GLY A 1 234 ? 8.514 -13.042 4.445 1.00 53.50 234 GLY A O 1
ATOM 1889 N N . ILE A 1 235 ? 9.304 -12.036 6.315 1.00 58.72 235 ILE A N 1
ATOM 1890 C CA . ILE A 1 235 ? 8.163 -12.207 7.210 1.00 58.72 235 ILE A CA 1
ATOM 1891 C C . ILE A 1 235 ? 7.368 -10.900 7.185 1.00 58.72 235 ILE A C 1
ATOM 1893 O O . ILE A 1 235 ? 7.945 -9.824 7.342 1.00 58.72 235 ILE A O 1
ATOM 1897 N N . LEU A 1 236 ? 6.063 -10.976 6.924 1.00 57.72 236 LEU A N 1
ATOM 1898 C CA . LEU A 1 236 ? 5.264 -9.793 6.581 1.00 57.72 236 LEU A CA 1
ATOM 1899 C C . LEU A 1 236 ? 4.978 -8.852 7.772 1.00 57.72 236 LEU A C 1
ATOM 1901 O O . LEU A 1 236 ? 4.970 -7.639 7.551 1.00 57.72 236 LEU A O 1
ATOM 1905 N N . PRO A 1 237 ? 4.750 -9.335 9.011 1.00 55.75 237 PRO A N 1
ATOM 1906 C CA . PRO A 1 237 ? 4.466 -8.438 10.140 1.00 55.75 237 PRO A CA 1
ATOM 1907 C C . PRO A 1 237 ? 5.693 -7.859 10.845 1.00 55.75 237 PRO A C 1
ATOM 1909 O O . PRO A 1 237 ? 5.563 -6.827 11.496 1.00 55.75 237 PRO A O 1
ATOM 1912 N N . ASP A 1 238 ? 6.880 -8.447 10.668 1.00 57.16 238 ASP A N 1
ATOM 1913 C CA . ASP A 1 238 ? 8.122 -8.033 11.349 1.00 57.16 238 ASP A CA 1
ATOM 1914 C C . ASP A 1 238 ? 8.779 -6.776 10.729 1.00 57.16 238 ASP A C 1
ATOM 1916 O O . ASP A 1 238 ? 9.982 -6.536 10.871 1.00 57.16 238 ASP A O 1
ATOM 1920 N N . SER A 1 239 ? 8.009 -5.962 10.001 1.00 54.91 239 SER A N 1
ATOM 1921 C CA . SER A 1 239 ? 8.495 -4.698 9.438 1.00 54.91 239 SER A CA 1
ATOM 1922 C C . SER A 1 239 ? 8.748 -3.660 10.541 1.00 54.91 239 SER A C 1
ATOM 1924 O O . SER A 1 239 ? 8.039 -3.605 11.546 1.00 54.91 239 SER A O 1
ATOM 1926 N N . CYS A 1 240 ? 9.794 -2.845 10.385 1.00 55.78 240 CYS A N 1
ATOM 1927 C CA . CYS A 1 240 ? 10.412 -2.128 11.498 1.00 55.78 240 CYS A CA 1
ATOM 1928 C C . CYS A 1 240 ? 9.542 -1.001 12.097 1.00 55.78 240 CYS A C 1
ATOM 1930 O O . CYS A 1 240 ? 8.840 -0.258 11.401 1.00 55.78 240 CYS A O 1
ATOM 1932 N N . GLY A 1 241 ? 9.695 -0.780 13.407 1.00 57.09 241 GLY A N 1
ATOM 1933 C CA . GLY A 1 241 ? 9.083 0.326 14.157 1.00 57.09 241 GLY A CA 1
ATOM 1934 C C . GLY A 1 241 ? 9.609 1.729 13.813 1.00 57.09 241 GLY A C 1
ATOM 1935 O O . GLY A 1 241 ? 9.244 2.697 14.475 1.00 57.09 241 GLY A O 1
ATOM 1936 N N . ALA A 1 242 ? 10.477 1.875 12.805 1.00 57.31 242 ALA A N 1
ATOM 1937 C CA . ALA A 1 242 ? 11.015 3.165 12.371 1.00 57.31 242 ALA A CA 1
ATOM 1938 C C . ALA A 1 242 ? 10.306 3.752 11.144 1.00 57.31 242 ALA A C 1
ATOM 1940 O O . ALA A 1 242 ? 10.489 4.938 10.870 1.00 57.31 242 ALA A O 1
ATOM 1941 N N . GLY A 1 243 ? 9.484 2.968 10.439 1.00 67.94 243 GLY A N 1
ATOM 1942 C CA . GLY A 1 243 ? 8.698 3.455 9.308 1.00 67.94 243 GLY A CA 1
ATOM 1943 C C . GLY A 1 243 ? 7.712 4.551 9.692 1.00 67.94 243 GLY A C 1
ATOM 1944 O O . GLY A 1 243 ? 7.219 4.556 10.818 1.00 67.94 243 GLY A O 1
ATOM 1945 N N . ARG A 1 244 ? 7.430 5.481 8.777 1.00 76.12 244 ARG A N 1
ATOM 1946 C CA . ARG A 1 244 ? 6.408 6.524 8.951 1.00 76.12 244 ARG A CA 1
ATOM 1947 C C . ARG A 1 244 ? 5.193 6.178 8.103 1.00 76.12 244 ARG A C 1
ATOM 1949 O O . ARG A 1 244 ? 5.324 5.702 6.980 1.00 76.12 244 ARG A O 1
ATOM 1956 N N . MET A 1 245 ? 4.001 6.390 8.647 1.00 81.88 245 MET A N 1
ATOM 1957 C CA . MET A 1 245 ? 2.767 6.074 7.934 1.00 81.88 245 MET A CA 1
ATOM 1958 C C . MET A 1 245 ? 2.231 7.287 7.195 1.00 81.88 245 MET A C 1
ATOM 1960 O O . MET A 1 245 ? 1.490 8.085 7.770 1.00 81.88 245 MET A O 1
ATOM 1964 N N . HIS A 1 246 ? 2.567 7.402 5.915 1.00 83.25 246 HIS A N 1
ATOM 1965 C CA . HIS A 1 246 ? 1.878 8.343 5.045 1.00 83.25 246 HIS A CA 1
ATOM 1966 C C . HIS A 1 246 ? 0.727 7.677 4.303 1.00 83.25 246 HIS A C 1
ATOM 1968 O O . HIS A 1 246 ? 0.780 6.511 3.888 1.00 83.25 246 HIS A O 1
ATOM 1974 N N . PHE A 1 247 ? -0.302 8.484 4.097 1.00 85.88 247 PHE A N 1
ATOM 1975 C CA . PHE A 1 247 ? -1.479 8.142 3.327 1.00 85.88 247 PHE A CA 1
ATOM 1976 C C . PHE A 1 247 ? -1.675 9.167 2.222 1.00 85.88 247 PHE A C 1
ATOM 1978 O O . PHE A 1 247 ? -1.393 10.356 2.401 1.00 85.88 247 PHE A O 1
ATOM 1985 N N . ALA A 1 248 ? -2.172 8.696 1.086 1.00 82.88 248 ALA A N 1
ATOM 1986 C CA . ALA A 1 248 ? -2.587 9.544 -0.015 1.00 82.88 248 ALA A CA 1
ATOM 1987 C C . ALA A 1 248 ? -4.097 9.764 0.070 1.00 82.88 248 ALA A C 1
ATOM 1989 O O . ALA A 1 248 ? -4.851 8.833 0.345 1.00 82.88 248 ALA A O 1
ATOM 1990 N N . LYS A 1 249 ? -4.527 11.001 -0.165 1.00 81.75 249 LYS A N 1
ATOM 1991 C CA . LYS A 1 249 ? -5.921 11.434 -0.113 1.00 81.75 249 LYS A CA 1
ATOM 1992 C C . LYS A 1 249 ? -6.341 12.048 -1.447 1.00 81.75 249 LYS A C 1
ATOM 1994 O O . LYS A 1 249 ? -5.543 12.752 -2.070 1.00 81.75 249 LYS A O 1
ATOM 1999 N N . ASN A 1 250 ? -7.608 11.845 -1.813 1.00 71.19 250 ASN A N 1
ATOM 2000 C CA . ASN A 1 250 ? -8.227 12.261 -3.075 1.00 71.19 250 ASN A CA 1
ATOM 2001 C C . ASN A 1 250 ? -7.543 11.615 -4.293 1.00 71.19 250 ASN A C 1
ATOM 2003 O O . ASN A 1 250 ? -7.232 12.290 -5.272 1.00 71.19 250 ASN A O 1
ATOM 2007 N N . PHE A 1 251 ? -7.254 10.316 -4.213 1.00 62.12 251 PHE A N 1
ATOM 2008 C CA . PHE A 1 251 ? -6.501 9.600 -5.243 1.00 62.12 251 PHE A CA 1
ATOM 2009 C C . PHE A 1 251 ? -7.401 8.838 -6.231 1.00 62.12 251 PHE A C 1
ATOM 2011 O O . PHE A 1 251 ? -7.054 8.710 -7.401 1.00 62.12 251 PHE A O 1
ATOM 2018 N N . SER A 1 252 ? -8.593 8.406 -5.815 1.00 50.50 252 SER A N 1
ATOM 2019 C CA . SER A 1 252 ? -9.618 7.745 -6.635 1.00 50.50 252 SER A CA 1
ATOM 2020 C C . SER A 1 252 ? -10.144 8.627 -7.761 1.00 50.50 252 SER A C 1
ATOM 2022 O O . SER A 1 252 ? -10.759 8.121 -8.693 1.00 50.50 252 SER A O 1
ATOM 2024 N N . GLY A 1 253 ? -9.934 9.941 -7.648 1.00 39.38 253 GLY A N 1
ATOM 2025 C CA . GLY A 1 253 ? -10.272 10.946 -8.649 1.00 39.38 253 GLY A CA 1
ATOM 2026 C C . GLY A 1 253 ? -9.093 11.376 -9.514 1.00 39.38 253 GLY A C 1
ATOM 2027 O O . GLY A 1 253 ? -9.240 12.331 -10.268 1.00 39.38 253 GLY A O 1
ATOM 2028 N N . LEU A 1 254 ? -7.923 10.728 -9.427 1.00 41.72 254 LEU A N 1
ATOM 2029 C CA . LEU A 1 254 ? -6.863 11.046 -10.372 1.00 41.72 254 LEU A CA 1
ATOM 2030 C C . LEU A 1 254 ? -7.333 10.732 -11.782 1.00 41.72 254 LEU A C 1
ATOM 2032 O O . LEU A 1 254 ? -7.524 9.574 -12.170 1.00 41.72 254 LEU A O 1
ATOM 2036 N N . ASN A 1 255 ? -7.406 11.790 -12.580 1.00 40.66 255 ASN A N 1
ATOM 2037 C CA . ASN A 1 255 ? -7.321 11.696 -14.014 1.00 40.66 255 ASN A CA 1
ATOM 2038 C C . ASN A 1 255 ? -5.904 11.206 -14.363 1.00 40.66 255 ASN A C 1
ATOM 2040 O O . ASN A 1 255 ? -5.029 11.967 -14.759 1.00 40.66 255 ASN A O 1
ATOM 2044 N N . LEU A 1 256 ? -5.642 9.913 -14.130 1.00 40.78 256 LEU A N 1
ATOM 2045 C CA . LEU A 1 256 ? -4.353 9.287 -14.410 1.00 40.78 256 LEU A CA 1
ATOM 2046 C C . LEU A 1 256 ? -3.958 9.505 -15.883 1.00 40.78 256 LEU A C 1
ATOM 2048 O O . LEU A 1 256 ? -2.769 9.492 -16.167 1.00 40.78 256 LEU A O 1
ATOM 2052 N N . GLU A 1 257 ? -4.909 9.757 -16.796 1.00 35.84 257 GLU A N 1
ATOM 2053 C CA . GLU A 1 257 ? -4.649 10.149 -18.194 1.00 35.84 257 GLU A CA 1
ATOM 2054 C C . GLU A 1 257 ? -3.783 11.412 -18.330 1.00 35.84 257 GLU A C 1
ATOM 2056 O O . GLU A 1 257 ? -2.983 11.494 -19.259 1.00 35.84 257 GLU A O 1
ATOM 2061 N N . GLU A 1 258 ? -3.862 12.376 -17.406 1.00 36.53 258 GLU A N 1
ATOM 2062 C CA . GLU A 1 258 ? -2.993 13.563 -17.445 1.00 36.53 258 GLU A CA 1
ATOM 2063 C C . GLU A 1 258 ? -1.573 13.282 -16.935 1.00 36.53 258 GLU A C 1
ATOM 2065 O O . GLU A 1 258 ? -0.620 13.931 -17.370 1.00 36.53 258 GLU A O 1
ATOM 2070 N N . ILE A 1 259 ? -1.404 12.297 -16.045 1.00 37.47 259 ILE A N 1
ATOM 2071 C CA . ILE A 1 259 ? -0.089 11.903 -15.510 1.00 37.47 259 ILE A CA 1
ATOM 2072 C C . ILE A 1 259 ? 0.568 10.824 -16.384 1.00 37.47 259 ILE A C 1
ATOM 2074 O O . ILE A 1 259 ? 1.793 10.795 -16.504 1.00 37.47 259 ILE A O 1
ATOM 2078 N N . ALA A 1 260 ? -0.217 9.990 -17.070 1.00 38.28 260 ALA A N 1
ATOM 2079 C CA . ALA A 1 260 ? 0.269 9.020 -18.037 1.00 38.28 260 ALA A CA 1
ATOM 2080 C C . ALA A 1 260 ? -0.384 9.206 -19.408 1.00 38.28 260 ALA A C 1
ATOM 2082 O O . ALA A 1 260 ? -1.286 8.478 -19.814 1.00 38.28 260 ALA A O 1
ATOM 2083 N N . LYS A 1 261 ? 0.257 10.068 -20.200 1.00 39.03 261 LYS A N 1
ATOM 2084 C CA . LYS A 1 261 ? 0.387 9.895 -21.657 1.00 39.03 261 LYS A CA 1
ATOM 2085 C C . LYS A 1 261 ? 1.123 8.579 -21.991 1.00 39.03 261 LYS A C 1
ATOM 2087 O O . LYS A 1 261 ? 2.185 8.589 -22.612 1.00 39.03 261 LYS A O 1
ATOM 2092 N N . ASN A 1 262 ? 0.643 7.456 -21.464 1.00 44.25 262 ASN A N 1
ATOM 2093 C CA . ASN A 1 262 ? 1.183 6.119 -21.649 1.00 44.25 262 ASN A CA 1
ATOM 2094 C C . ASN A 1 262 ? 0.030 5.109 -21.492 1.00 44.25 262 ASN A C 1
ATOM 2096 O O . ASN A 1 262 ? -0.263 4.610 -20.404 1.00 44.25 262 ASN A O 1
ATOM 2100 N N . ASP A 1 263 ? -0.656 4.875 -22.607 1.00 37.03 263 ASP A N 1
ATOM 2101 C CA . ASP A 1 263 ? -2.057 4.446 -22.691 1.00 37.03 263 ASP A CA 1
ATOM 2102 C C . ASP A 1 263 ? -2.366 3.002 -22.239 1.00 37.03 263 ASP A C 1
ATOM 2104 O O . ASP A 1 263 ? -3.533 2.627 -22.140 1.00 37.03 263 ASP A O 1
ATOM 2108 N N . SER A 1 264 ? -1.373 2.159 -21.929 1.00 42.69 264 SER A N 1
ATOM 2109 C CA . SER A 1 264 ? -1.626 0.718 -21.721 1.00 42.69 264 SER A CA 1
ATOM 2110 C C . SER A 1 264 ? -1.917 0.300 -20.271 1.00 42.69 264 SER A C 1
ATOM 2112 O O . SER A 1 264 ? -2.708 -0.618 -20.047 1.00 42.69 264 SER A O 1
ATOM 2114 N N . LEU A 1 265 ? -1.335 0.971 -19.270 1.00 42.19 265 LEU A N 1
ATOM 2115 C CA . LEU A 1 265 ? -1.517 0.617 -17.851 1.00 42.19 265 LEU A CA 1
ATOM 2116 C C . LEU A 1 265 ? -2.793 1.241 -17.262 1.00 42.19 265 LEU A C 1
ATOM 2118 O O . LEU A 1 265 ? -3.484 0.629 -16.454 1.00 42.19 265 LEU A O 1
ATOM 2122 N N . ILE A 1 266 ? -3.151 2.439 -17.720 1.00 41.06 266 ILE A N 1
ATOM 2123 C CA . ILE A 1 266 ? -4.327 3.173 -17.238 1.00 41.06 266 ILE A CA 1
ATOM 2124 C C . ILE A 1 266 ? -5.618 2.607 -17.805 1.00 41.06 266 ILE A C 1
ATOM 2126 O O . ILE A 1 266 ? -6.601 2.511 -17.074 1.00 41.06 266 ILE A O 1
ATOM 2130 N N . ALA A 1 267 ? -5.627 2.199 -19.075 1.00 40.34 267 ALA A N 1
ATOM 2131 C CA . ALA A 1 267 ? -6.807 1.603 -19.685 1.00 40.34 267 ALA A CA 1
ATOM 2132 C C . ALA A 1 267 ? -7.236 0.323 -18.949 1.00 40.34 267 ALA A C 1
ATOM 2134 O O . ALA A 1 267 ? -8.431 0.088 -18.786 1.00 40.34 267 ALA A O 1
ATOM 2135 N N . SER A 1 268 ? -6.285 -0.468 -18.434 1.00 44.06 268 SER A N 1
ATOM 2136 C CA . SER A 1 268 ? -6.598 -1.667 -17.648 1.00 44.06 268 SER A CA 1
ATOM 2137 C C . SER A 1 268 ? -7.100 -1.328 -16.238 1.00 44.06 268 SER A C 1
ATOM 2139 O O . SER A 1 268 ? -8.108 -1.885 -15.808 1.00 44.06 268 SER A O 1
ATOM 2141 N N . ILE A 1 269 ? -6.482 -0.358 -15.550 1.00 43.25 269 ILE A N 1
ATOM 2142 C CA . ILE A 1 269 ? -6.925 0.111 -14.225 1.00 43.25 269 ILE A CA 1
ATOM 2143 C C . ILE A 1 269 ? -8.322 0.751 -14.306 1.00 43.25 269 ILE A C 1
ATOM 2145 O O . ILE A 1 269 ? -9.193 0.413 -13.506 1.00 43.25 269 ILE A O 1
ATOM 2149 N N . ARG A 1 270 ? -8.573 1.620 -15.296 1.00 41.44 270 ARG A N 1
ATOM 2150 C CA . ARG A 1 270 ? -9.868 2.291 -15.504 1.00 41.44 270 ARG A CA 1
ATOM 2151 C C . ARG A 1 270 ? -10.965 1.331 -15.912 1.00 41.44 270 ARG A C 1
ATOM 2153 O O . ARG A 1 270 ? -12.040 1.384 -15.326 1.00 41.44 270 ARG A O 1
ATOM 2160 N N . LYS A 1 271 ? -10.704 0.448 -16.878 1.00 44.56 271 LYS A N 1
ATOM 2161 C CA . LYS A 1 271 ? -11.682 -0.556 -17.303 1.00 44.56 271 LYS A CA 1
ATOM 2162 C C . LYS A 1 271 ? -12.099 -1.428 -16.118 1.00 44.56 271 LYS A C 1
ATOM 2164 O O . LYS A 1 271 ? -13.286 -1.545 -15.845 1.00 44.56 271 LYS A O 1
ATOM 2169 N N . ASN A 1 272 ? -11.133 -1.917 -15.342 1.00 45.94 272 ASN A N 1
ATOM 2170 C CA . ASN A 1 272 ? -11.418 -2.766 -14.187 1.00 45.94 272 ASN A CA 1
ATOM 2171 C C . ASN A 1 272 ? -12.119 -2.003 -13.048 1.00 45.94 272 ASN A C 1
ATOM 2173 O O . ASN A 1 272 ? -13.014 -2.548 -12.408 1.00 45.94 272 ASN A O 1
ATOM 2177 N N . ALA A 1 273 ? -11.751 -0.747 -12.775 1.00 42.88 273 ALA A N 1
ATOM 2178 C CA . ALA A 1 273 ? -12.425 0.070 -11.762 1.00 42.88 273 ALA A CA 1
ATOM 2179 C C . ALA A 1 273 ? -13.873 0.412 -12.159 1.00 42.88 273 ALA A C 1
ATOM 2181 O O . ALA A 1 273 ? -14.778 0.286 -11.334 1.00 42.88 273 ALA A O 1
ATOM 2182 N N . LEU A 1 274 ? -14.109 0.771 -13.426 1.00 43.25 274 LEU A N 1
ATOM 2183 C CA . LEU A 1 274 ? -15.438 1.093 -13.953 1.00 43.25 274 LEU A CA 1
ATOM 2184 C C . LEU A 1 274 ? -16.344 -0.143 -14.030 1.00 43.25 274 LEU A C 1
ATOM 2186 O O . LEU A 1 274 ? -17.499 -0.073 -13.614 1.00 43.25 274 LEU A O 1
ATOM 2190 N N . GLU A 1 275 ? -15.826 -1.288 -14.483 1.00 45.78 275 GLU A N 1
ATOM 2191 C CA . GLU A 1 275 ? -16.581 -2.549 -14.530 1.00 45.78 275 GLU A CA 1
ATOM 2192 C C . GLU A 1 275 ? -16.974 -3.027 -13.118 1.00 45.78 275 GLU A C 1
ATOM 2194 O O . GLU A 1 275 ? -18.113 -3.452 -12.902 1.00 45.78 275 GLU A O 1
ATOM 2199 N N . ARG A 1 276 ? -16.085 -2.876 -12.123 1.00 50.50 276 ARG A N 1
ATOM 2200 C CA . ARG A 1 276 ? -16.369 -3.225 -10.715 1.00 50.50 276 ARG A CA 1
ATOM 2201 C C . ARG A 1 276 ? -17.349 -2.264 -10.038 1.00 50.50 276 ARG A C 1
ATOM 2203 O O . ARG A 1 276 ? -18.226 -2.713 -9.291 1.00 50.50 276 ARG A O 1
ATOM 2210 N N . ALA A 1 277 ? -17.240 -0.962 -10.303 1.00 40.38 277 ALA A N 1
ATOM 2211 C CA . ALA A 1 277 ? -18.182 0.035 -9.795 1.00 40.38 277 ALA A CA 1
ATOM 2212 C C . ALA A 1 277 ? -19.593 -0.186 -10.367 1.00 40.38 277 ALA A C 1
ATOM 2214 O O . ALA A 1 277 ? -20.572 -0.149 -9.618 1.00 40.38 277 ALA A O 1
ATOM 2215 N N . ALA A 1 278 ? -19.695 -0.511 -11.661 1.00 38.38 278 ALA A N 1
ATOM 2216 C CA . ALA A 1 278 ? -20.959 -0.837 -12.316 1.00 38.38 278 ALA A CA 1
ATOM 2217 C C . ALA A 1 278 ? -21.604 -2.112 -11.739 1.00 38.38 278 ALA A C 1
ATOM 2219 O O . ALA A 1 278 ? -22.788 -2.107 -11.407 1.00 38.38 278 ALA A O 1
ATOM 2220 N N . GLN A 1 279 ? -20.830 -3.183 -11.526 1.00 43.28 279 GLN A N 1
ATOM 2221 C CA . GLN A 1 279 ? -21.339 -4.405 -10.884 1.00 43.28 279 GLN A CA 1
ATOM 2222 C C . GLN A 1 279 ? -21.799 -4.171 -9.439 1.00 43.28 279 GLN A C 1
ATOM 2224 O O . GLN A 1 279 ? -22.834 -4.696 -9.017 1.00 43.28 279 GLN A O 1
ATOM 2229 N N . SER A 1 280 ? -21.057 -3.365 -8.678 1.00 45.62 280 SER A N 1
ATOM 2230 C CA . SER A 1 280 ? -21.409 -3.029 -7.296 1.00 45.62 280 SER A CA 1
ATOM 2231 C C . SER A 1 280 ? -22.682 -2.182 -7.218 1.00 45.62 280 SER A C 1
ATOM 2233 O O . SER A 1 280 ? -23.505 -2.400 -6.327 1.00 45.62 280 SER A O 1
ATOM 2235 N N . TYR A 1 281 ? -22.876 -1.257 -8.162 1.00 35.78 281 TYR A N 1
ATOM 2236 C CA . TYR A 1 281 ? -24.099 -0.466 -8.287 1.00 35.78 281 TYR A CA 1
ATOM 2237 C C . TYR A 1 281 ? -25.317 -1.342 -8.610 1.00 35.78 281 TYR A C 1
ATOM 2239 O O . TYR A 1 281 ? -26.307 -1.291 -7.883 1.00 35.78 281 TYR A O 1
ATOM 2247 N N . GLU A 1 282 ? -25.225 -2.214 -9.618 1.00 39.12 282 GLU A N 1
ATOM 2248 C CA . GLU A 1 282 ? -26.323 -3.117 -9.999 1.00 39.12 282 GLU A CA 1
ATOM 2249 C C . GLU A 1 282 ? -26.690 -4.106 -8.883 1.00 39.12 282 GLU A C 1
ATOM 2251 O O . GLU A 1 282 ? -27.864 -4.399 -8.651 1.00 39.12 282 GLU A O 1
ATOM 2256 N N . THR A 1 283 ? -25.696 -4.577 -8.126 1.00 45.16 283 THR A N 1
ATOM 2257 C CA . THR A 1 283 ? -25.929 -5.446 -6.963 1.00 45.16 283 THR A CA 1
ATOM 2258 C C . THR A 1 283 ? -26.675 -4.706 -5.850 1.00 45.16 283 THR A C 1
ATOM 2260 O O . THR A 1 283 ? -27.631 -5.240 -5.289 1.00 45.16 283 THR A O 1
ATOM 2263 N N . ARG A 1 284 ? -26.287 -3.458 -5.545 1.00 40.31 284 ARG A N 1
ATOM 2264 C CA . ARG A 1 284 ? -26.981 -2.619 -4.549 1.00 40.31 284 ARG A CA 1
ATOM 2265 C C . ARG A 1 284 ? -28.395 -2.255 -4.997 1.00 40.31 284 ARG A C 1
ATOM 2267 O O . ARG A 1 284 ? -29.307 -2.294 -4.181 1.00 40.31 284 ARG A O 1
ATOM 2274 N N . LYS A 1 285 ? -28.583 -1.950 -6.282 1.00 36.34 285 LYS A N 1
ATOM 2275 C CA . LYS A 1 285 ? -29.891 -1.654 -6.874 1.00 36.34 285 LYS A CA 1
ATOM 2276 C C . LYS A 1 285 ? -30.847 -2.840 -6.746 1.00 36.34 285 LYS A C 1
ATOM 2278 O O . LYS A 1 285 ? -31.941 -2.667 -6.222 1.00 36.34 285 LYS A O 1
ATOM 2283 N N . LYS A 1 286 ? -30.407 -4.052 -7.107 1.00 44.31 286 LYS A N 1
ATOM 2284 C CA . LYS A 1 286 ? -31.211 -5.273 -6.928 1.00 44.31 286 LYS A CA 1
ATOM 2285 C C . LYS A 1 286 ? -31.602 -5.513 -5.476 1.00 44.31 286 LYS A C 1
ATOM 2287 O O . LYS A 1 286 ? -32.751 -5.833 -5.221 1.00 44.31 286 LYS A O 1
ATOM 2292 N N . LEU A 1 287 ? -30.673 -5.327 -4.536 1.00 42.00 287 LEU A N 1
ATOM 2293 C CA . LEU A 1 287 ? -30.955 -5.499 -3.107 1.00 42.00 287 LEU A CA 1
ATOM 2294 C C . LEU A 1 287 ? -32.027 -4.527 -2.597 1.00 42.00 287 LEU A C 1
ATOM 2296 O O . LEU A 1 287 ? -32.814 -4.915 -1.743 1.00 42.00 287 LEU A O 1
ATOM 2300 N N . ILE A 1 288 ? -32.074 -3.304 -3.133 1.00 51.34 288 ILE A N 1
ATOM 2301 C CA . ILE A 1 288 ? -33.106 -2.306 -2.814 1.00 51.34 288 ILE A CA 1
ATOM 2302 C C . ILE A 1 288 ? -34.446 -2.658 -3.474 1.00 51.34 288 ILE A C 1
ATOM 2304 O O . ILE A 1 288 ? -35.486 -2.453 -2.868 1.00 51.34 288 ILE A O 1
ATOM 2308 N N . GLU A 1 289 ? -34.438 -3.193 -4.696 1.00 50.03 289 GLU A N 1
ATOM 2309 C CA . GLU A 1 289 ? -35.661 -3.589 -5.415 1.00 50.03 289 GLU A CA 1
ATOM 2310 C C . GLU A 1 289 ? -36.297 -4.878 -4.862 1.00 50.03 289 GLU A C 1
ATOM 2312 O O . GLU A 1 289 ? -37.483 -5.122 -5.079 1.00 50.03 289 GLU A O 1
ATOM 2317 N N . THR A 1 290 ? -35.522 -5.710 -4.160 1.00 54.84 290 THR A N 1
ATOM 2318 C CA . THR A 1 290 ? -35.993 -6.960 -3.535 1.00 54.84 290 THR A CA 1
ATOM 2319 C C . THR A 1 290 ? -36.257 -6.865 -2.028 1.00 54.84 290 THR A C 1
ATOM 2321 O O . THR A 1 290 ? -36.630 -7.877 -1.433 1.00 54.84 290 THR A O 1
ATOM 2324 N N . ALA A 1 291 ? -36.031 -5.702 -1.411 1.00 44.91 291 ALA A N 1
ATOM 2325 C CA . ALA A 1 291 ? -36.317 -5.421 0.000 1.00 44.91 291 ALA A CA 1
ATOM 2326 C C . ALA A 1 291 ? -37.648 -4.671 0.151 1.00 44.91 291 ALA A C 1
ATOM 2328 O O . ALA A 1 291 ? -38.353 -4.947 1.147 1.00 44.91 291 ALA A O 1
#

Radius of gyration: 19.32 Å; chains: 1; bounding box: 64×43×48 Å